Protein AF-D3VGY9-F1 (afdb_monomer_lite)

Organism: Xenorhabdus nematophila (strain ATCC 19061 / DSM 3370 / CCUG 14189 / LMG 1036 / NCIMB 9965 / AN6) (NCBI:txid406817)

Radius of gyration: 28.72 Å; chains: 1; bounding box: 74×36×87 Å

Secondary structure (DSSP, 8-state):
-PPPPP-SSHHHHHHHH---PPPPTT--HHHHHHHHHHHHHHHHTHHHHHHHHHHH----TTSSPPHHHHHHHHHHHHHHHHHHHHHHHHHHHHHHHHHHHHHHHHTTSSPPPTT--S-HHHHHHHHHHHHHHHHHHHHHHHHHHHHHHHHHHTHHHHHHHHHHTT-TT--GGGGGGS-S----GGGGG--TT-TTHHHHHHHHHHHHHHHHHHHHHHHHTS---SHHHHHHS-TTHHHHHHHHHSGGGGGGGGT--HHHHHHHHHHHHHHHHHHHHT-

pLDDT: mean 90.91, std 7.51, range [41.56, 98.38]

Sequence (279 aa):
MNEVSFYKDENLSYIFNYKLIPFEENGKDTGFMIRTIELYKLAKMKDSIKKFTEITGFNFDNLIPSVEEIKFLIKRGRSVVSNYSKFPEKQEAELKSLVDILNNAQNGKISKPTGYHLSTRVWITDMHHAVERKEDSIKRERGKLEKMNGLYGLLYPVIEWLFSEKITGFKKELLESIPRETVNLNALLSEMDWEHSRACKLIISAMDELERCVNKVISQCVTPKDKYTLNHTPVYQSDYYKLYYRKESHHLKHVLTADEYVNAMVNAKNRTQDKLSYM

Foldseek 3Di:
DDDQDDFPAPLCSLQVRDALDFDDLPDDPLSLLLNLVLLLLLLVCVVLQVLLCVLFVDDHPCSDPDPNSLVSSLVVLVVVLVVLVVQLVVLVVVLVVLVVVLVCLVVVVDADDPPPPDDSVVVSVVSVVVSVVSVVVSVVSVLQSLQSLQSQLSVLSSLVSCVVVVPPDDDPVSNVSHDPHHDDLVSLCDPPPRPSNVSSVVSVVSSVSNSVSSVVLSVLLDQDPDPVCNVVPDRCLSVLSSVCSYNVNVVCRNPDHSCRRSVVVVVVVVVVVVVVVVD

Structure (mmCIF, N/CA/C/O backbone):
data_AF-D3VGY9-F1
#
_entry.id   AF-D3VGY9-F1
#
loop_
_atom_site.group_PDB
_atom_site.id
_atom_site.type_symbol
_atom_site.label_atom_id
_atom_site.label_alt_id
_atom_site.label_comp_id
_atom_site.label_asym_id
_atom_site.label_entity_id
_atom_site.label_seq_id
_atom_site.pdbx_PDB_ins_code
_atom_site.Cartn_x
_atom_site.Cartn_y
_atom_site.Cartn_z
_atom_site.occupancy
_atom_site.B_iso_or_equiv
_atom_site.auth_seq_id
_atom_site.auth_comp_id
_atom_site.auth_asym_id
_atom_site.auth_atom_id
_atom_site.pdbx_PDB_model_num
ATOM 1 N N . MET A 1 1 ? 4.481 -20.625 14.905 1.00 41.56 1 MET A N 1
ATOM 2 C CA . MET A 1 1 ? 3.218 -20.520 14.147 1.00 41.56 1 MET A CA 1
ATOM 3 C C . MET A 1 1 ? 2.480 -19.348 14.763 1.00 41.56 1 MET A C 1
ATOM 5 O O . MET A 1 1 ? 2.210 -19.418 15.953 1.00 41.56 1 MET A O 1
ATOM 9 N N . ASN A 1 2 ? 2.311 -18.237 14.045 1.00 53.91 2 ASN A N 1
ATOM 10 C CA . ASN A 1 2 ? 1.623 -17.076 14.616 1.00 53.91 2 ASN A CA 1
ATOM 11 C C . ASN A 1 2 ? 0.127 -17.392 14.689 1.00 53.91 2 ASN A C 1
ATOM 13 O O . ASN A 1 2 ? -0.450 -17.855 13.707 1.00 53.91 2 ASN A O 1
ATOM 17 N N . GLU A 1 3 ? -0.460 -17.211 15.865 1.00 76.38 3 GLU A N 1
ATOM 18 C CA . GLU A 1 3 ? -1.830 -17.617 16.168 1.00 76.38 3 GLU A CA 1
ATOM 19 C C . GLU A 1 3 ? -2.827 -16.699 15.446 1.00 76.38 3 GLU A C 1
ATOM 21 O O . GLU A 1 3 ? -2.834 -15.484 15.654 1.00 76.38 3 GLU A O 1
ATOM 26 N N . VAL A 1 4 ? -3.648 -17.275 14.564 1.00 85.44 4 VAL A N 1
ATOM 27 C CA . VAL A 1 4 ? -4.810 -16.590 13.984 1.00 85.44 4 VAL A CA 1
ATOM 28 C C . VAL A 1 4 ? -5.919 -16.636 15.025 1.00 85.44 4 VAL A C 1
ATOM 30 O O . VAL A 1 4 ? -6.279 -17.710 15.503 1.00 85.44 4 VAL A O 1
ATOM 33 N N . SER A 1 5 ? -6.454 -15.473 15.382 1.00 88.94 5 SER A N 1
ATOM 34 C CA . SER A 1 5 ? -7.531 -15.362 16.363 1.00 88.94 5 SER A CA 1
ATOM 35 C C . SER A 1 5 ? -8.883 -15.385 15.664 1.00 88.94 5 SER A C 1
ATOM 37 O O . SER A 1 5 ? -9.100 -14.677 14.679 1.00 88.94 5 SER A O 1
ATOM 39 N N . PHE A 1 6 ? -9.810 -16.190 16.176 1.00 91.06 6 PHE A N 1
ATOM 40 C CA . PHE A 1 6 ? -11.183 -16.181 15.689 1.00 91.06 6 PHE A CA 1
ATOM 41 C C . PHE A 1 6 ? -11.920 -14.940 16.204 1.00 91.06 6 PHE A C 1
ATOM 43 O O . PHE A 1 6 ? -11.814 -14.594 17.375 1.00 91.06 6 PHE A O 1
ATOM 50 N N . TYR A 1 7 ? -12.691 -14.296 15.332 1.00 93.75 7 TYR A N 1
ATOM 51 C CA . TYR A 1 7 ? -13.666 -13.270 15.686 1.00 93.75 7 TYR A CA 1
ATOM 52 C C . TYR A 1 7 ? -14.911 -13.507 14.840 1.00 93.75 7 TYR A C 1
ATOM 54 O O . TYR A 1 7 ? -14.797 -13.738 13.636 1.00 93.75 7 TYR A O 1
ATOM 62 N N . LYS A 1 8 ? -16.095 -13.449 15.455 1.00 95.38 8 LYS A N 1
ATOM 63 C CA . LYS A 1 8 ? -17.351 -13.688 14.731 1.00 95.38 8 LYS A CA 1
ATOM 64 C C . LYS A 1 8 ? -17.694 -12.532 13.786 1.00 95.38 8 LYS A C 1
ATOM 66 O O . LYS A 1 8 ? -18.293 -12.747 12.740 1.00 95.38 8 LYS A O 1
ATOM 71 N N . ASP A 1 9 ? -17.312 -11.308 14.150 1.00 95.19 9 ASP A N 1
ATOM 72 C CA . ASP A 1 9 ? -17.421 -10.136 13.278 1.00 95.19 9 ASP A CA 1
ATOM 73 C C . ASP A 1 9 ? -16.297 -10.146 12.233 1.00 95.19 9 ASP A C 1
ATOM 75 O O . ASP A 1 9 ? -15.120 -10.035 12.582 1.00 95.19 9 ASP A O 1
ATOM 79 N N . GLU A 1 10 ? -16.655 -10.257 10.953 1.00 94.81 10 GLU A N 1
ATOM 80 C CA . GLU A 1 10 ? -15.697 -10.344 9.843 1.00 94.81 10 GLU A CA 1
ATOM 81 C C . GLU A 1 10 ? -14.775 -9.123 9.748 1.00 94.81 10 GLU A C 1
ATOM 83 O O . GLU A 1 10 ? -13.590 -9.279 9.451 1.00 94.81 10 GLU A O 1
ATOM 88 N N . ASN A 1 11 ? -15.268 -7.916 10.058 1.00 96.25 11 ASN A N 1
ATOM 89 C CA . ASN A 1 11 ? -14.433 -6.714 9.999 1.00 96.25 11 ASN A CA 1
ATOM 90 C C . ASN A 1 11 ? -13.367 -6.758 11.100 1.00 96.25 11 ASN A C 1
ATOM 92 O O . ASN A 1 11 ? -12.209 -6.429 10.855 1.00 96.25 11 ASN A O 1
ATOM 96 N N . LEU A 1 12 ? -13.737 -7.203 12.308 1.00 95.25 12 LEU A N 1
ATOM 97 C CA . LEU A 1 12 ? -12.774 -7.391 13.397 1.00 95.25 12 LEU A CA 1
ATOM 98 C C . LEU A 1 12 ? -11.812 -8.545 13.117 1.00 95.25 12 LEU A C 1
ATOM 100 O O . LEU A 1 12 ? -10.625 -8.422 13.410 1.00 95.25 12 LEU A O 1
ATOM 104 N N . SER A 1 13 ? -12.309 -9.631 12.520 1.00 95.25 13 SER A N 1
ATOM 105 C CA . SER A 1 13 ? -11.486 -10.764 12.099 1.00 95.25 13 SER A CA 1
ATOM 106 C C . SER A 1 13 ? -10.403 -10.320 11.123 1.00 95.25 13 SER A C 1
ATOM 108 O O . SER A 1 13 ? -9.232 -10.632 11.328 1.00 95.25 13 SER A O 1
ATOM 110 N N . TYR A 1 14 ? -10.764 -9.523 10.115 1.00 96.62 14 TYR A N 1
ATOM 111 C CA . TYR A 1 14 ? -9.803 -8.986 9.161 1.00 96.62 14 TYR A CA 1
ATOM 112 C C . TYR A 1 14 ? -8.790 -8.052 9.836 1.00 96.62 14 TYR A C 1
ATOM 114 O O . TYR A 1 14 ? -7.586 -8.240 9.688 1.00 96.62 14 TYR A O 1
ATOM 122 N N . ILE A 1 15 ? -9.262 -7.080 10.628 1.00 96.44 15 ILE A N 1
ATOM 123 C CA . ILE A 1 15 ? -8.401 -6.075 11.270 1.00 96.44 15 ILE A CA 1
ATOM 124 C C . ILE A 1 15 ? -7.400 -6.713 12.240 1.00 96.44 15 ILE A C 1
ATOM 126 O O . ILE A 1 15 ? -6.204 -6.447 12.153 1.00 96.44 15 ILE A O 1
ATOM 130 N N . PHE A 1 16 ? -7.869 -7.545 13.172 1.00 93.88 16 PHE A N 1
ATOM 131 C CA . PHE A 1 16 ? -7.025 -8.069 14.251 1.00 93.88 16 PHE A CA 1
ATOM 132 C C . PHE A 1 16 ? -6.062 -9.165 13.785 1.00 93.88 16 PHE A C 1
ATOM 134 O O . PHE A 1 16 ? -5.022 -9.380 14.415 1.00 93.88 16 PHE A O 1
ATOM 141 N N . ASN A 1 17 ? -6.367 -9.819 12.662 1.00 94.12 17 ASN A N 1
ATOM 142 C CA . ASN A 1 17 ? -5.462 -10.774 12.032 1.00 94.12 17 ASN A CA 1
ATOM 143 C C . ASN A 1 17 ? -4.560 -10.145 10.960 1.00 94.12 17 ASN A C 1
ATOM 145 O O . ASN A 1 17 ? -3.642 -10.818 10.489 1.00 94.12 17 ASN A O 1
ATOM 149 N N . TYR A 1 18 ? -4.753 -8.871 10.599 1.00 95.69 18 TYR A N 1
ATOM 150 C CA . TYR A 1 18 ? -3.851 -8.175 9.686 1.00 95.69 18 TYR A CA 1
ATOM 151 C C . TYR A 1 18 ? -2.494 -7.934 10.361 1.00 95.69 18 TYR A C 1
ATOM 153 O O . TYR A 1 18 ? -2.412 -7.331 11.434 1.00 95.69 18 TYR A O 1
ATOM 161 N N . LYS A 1 19 ? -1.411 -8.420 9.745 1.00 93.31 19 LYS A N 1
ATOM 162 C CA . LYS A 1 19 ? -0.052 -8.319 10.293 1.00 93.31 19 LYS A CA 1
ATOM 163 C C . LYS A 1 19 ? 0.822 -7.428 9.427 1.00 93.31 19 LYS A C 1
ATOM 165 O O . LYS A 1 19 ? 1.077 -7.741 8.270 1.00 93.31 19 LYS A O 1
ATOM 170 N N . LEU A 1 20 ? 1.342 -6.375 10.048 1.00 95.44 20 LEU A N 1
ATOM 171 C CA . LEU A 1 20 ? 2.354 -5.502 9.470 1.00 95.44 20 LEU A CA 1
ATOM 172 C C . LEU A 1 20 ? 3.732 -6.122 9.687 1.00 95.44 20 LEU A C 1
ATOM 174 O O . LEU A 1 20 ? 4.217 -6.216 10.819 1.00 95.44 20 LEU A O 1
ATOM 178 N N . ILE A 1 21 ? 4.339 -6.574 8.594 1.00 94.94 21 ILE A N 1
ATOM 179 C CA . ILE A 1 21 ? 5.647 -7.230 8.602 1.00 94.94 21 ILE A CA 1
ATOM 180 C C . ILE A 1 21 ? 6.704 -6.188 8.208 1.00 94.94 21 ILE A C 1
ATOM 182 O O . ILE A 1 21 ? 6.656 -5.695 7.078 1.00 94.94 21 ILE A O 1
ATOM 186 N N . PRO A 1 22 ? 7.650 -5.842 9.103 1.00 96.31 22 PRO A N 1
ATOM 187 C CA . PRO A 1 22 ? 8.713 -4.896 8.788 1.00 96.31 22 PRO A CA 1
ATOM 188 C C . PRO A 1 22 ? 9.610 -5.380 7.648 1.00 96.31 22 PRO A C 1
ATOM 190 O O . PRO A 1 22 ? 9.850 -6.578 7.487 1.00 96.31 22 PRO A O 1
ATOM 193 N N . PHE A 1 23 ? 10.155 -4.440 6.881 1.00 97.44 23 PHE A N 1
ATOM 194 C CA . PHE A 1 23 ? 11.164 -4.745 5.873 1.00 97.44 23 PHE A CA 1
ATOM 195 C C . PHE A 1 23 ? 12.564 -4.898 6.492 1.00 97.44 23 PHE A C 1
ATOM 197 O O . PHE A 1 23 ? 13.048 -4.024 7.211 1.00 97.44 23 PHE A O 1
ATOM 204 N N . GLU A 1 24 ? 13.239 -6.000 6.169 1.00 95.50 24 GLU A N 1
ATOM 205 C CA . GLU A 1 24 ? 14.590 -6.323 6.648 1.00 95.50 24 GLU A CA 1
ATOM 206 C C . GLU A 1 24 ? 15.674 -5.940 5.623 1.00 95.50 24 GLU A C 1
ATOM 208 O O . GLU A 1 24 ? 15.403 -5.829 4.428 1.00 95.50 24 GLU A O 1
ATOM 213 N N . GLU A 1 25 ? 16.931 -5.794 6.063 1.00 92.12 25 GLU A N 1
ATOM 214 C CA . GLU A 1 25 ? 18.047 -5.311 5.225 1.00 92.12 25 GLU A CA 1
ATOM 215 C C . GLU A 1 25 ? 18.217 -6.071 3.897 1.00 92.12 25 GLU A C 1
ATOM 217 O O . GLU A 1 25 ? 18.496 -5.464 2.860 1.00 92.12 25 GLU A O 1
ATOM 222 N N . ASN A 1 26 ? 18.025 -7.391 3.924 1.00 90.69 26 ASN A N 1
ATOM 223 C CA . ASN A 1 26 ? 18.185 -8.277 2.769 1.00 90.69 26 ASN A CA 1
ATOM 224 C C . ASN A 1 26 ? 16.841 -8.675 2.135 1.00 90.69 26 ASN A C 1
ATOM 226 O O . ASN A 1 26 ? 16.740 -9.704 1.460 1.00 90.69 26 ASN A O 1
ATOM 230 N N . GLY A 1 27 ? 15.796 -7.874 2.357 1.00 91.25 27 GLY A N 1
ATOM 231 C CA . GLY A 1 27 ? 14.475 -8.105 1.792 1.00 91.25 27 GLY A CA 1
ATOM 232 C C . GLY A 1 27 ? 14.466 -8.098 0.257 1.00 91.25 27 GLY A C 1
ATOM 233 O O . GLY A 1 27 ? 15.246 -7.413 -0.411 1.00 91.25 27 GLY A O 1
ATOM 234 N N . LYS A 1 28 ? 13.553 -8.886 -0.316 1.00 94.12 28 LYS A N 1
ATOM 235 C CA . LYS A 1 28 ? 13.358 -9.006 -1.771 1.00 94.12 28 LYS A CA 1
ATOM 236 C C . LYS A 1 28 ? 12.673 -7.765 -2.350 1.00 94.12 28 LYS A C 1
ATOM 238 O O . LYS A 1 28 ? 11.973 -7.050 -1.637 1.00 94.12 28 LYS A O 1
ATOM 243 N N . ASP A 1 29 ? 12.771 -7.586 -3.668 1.00 93.31 29 ASP A N 1
ATOM 244 C CA . ASP A 1 29 ? 12.092 -6.504 -4.406 1.00 93.31 29 ASP A CA 1
ATOM 245 C C . ASP A 1 29 ? 10.589 -6.466 -4.156 1.00 93.31 29 ASP A C 1
ATOM 247 O O . ASP A 1 29 ? 10.022 -5.412 -3.881 1.00 93.31 29 ASP A O 1
ATOM 251 N N . THR A 1 30 ? 9.948 -7.633 -4.160 1.00 93.94 30 THR A N 1
ATOM 252 C CA . THR A 1 30 ? 8.522 -7.753 -3.854 1.00 93.94 30 THR A CA 1
ATOM 253 C C . THR A 1 30 ? 8.194 -7.338 -2.421 1.00 93.94 30 THR A C 1
ATOM 255 O O . THR A 1 30 ? 7.154 -6.728 -2.201 1.00 93.94 30 THR A O 1
ATOM 258 N N . GLY A 1 31 ? 9.078 -7.616 -1.458 1.00 96.12 31 GLY A N 1
ATOM 259 C CA . GLY A 1 31 ? 8.922 -7.172 -0.071 1.00 96.12 31 GLY A CA 1
ATOM 260 C C . GLY A 1 31 ? 9.008 -5.653 0.056 1.00 96.12 31 GLY A C 1
ATOM 261 O O . GLY A 1 31 ? 8.176 -5.052 0.729 1.00 96.12 31 GLY A O 1
ATOM 262 N N . PHE A 1 32 ? 9.950 -5.032 -0.660 1.00 96.88 32 PHE A N 1
ATOM 263 C CA . PHE A 1 32 ? 10.055 -3.575 -0.752 1.00 96.88 32 PHE A CA 1
ATOM 264 C C . PHE A 1 32 ? 8.765 -2.971 -1.319 1.00 96.88 32 PHE A C 1
ATOM 266 O O . PHE A 1 32 ? 8.185 -2.085 -0.705 1.00 96.88 32 PHE A O 1
ATOM 273 N N . MET A 1 33 ? 8.255 -3.506 -2.433 1.00 96.06 33 MET A N 1
ATOM 274 C CA . MET A 1 33 ? 7.021 -3.011 -3.058 1.00 96.06 33 MET A CA 1
ATOM 275 C C . MET A 1 33 ? 5.812 -3.112 -2.135 1.00 96.06 33 MET A C 1
ATOM 277 O O . MET A 1 33 ? 5.080 -2.136 -1.975 1.00 96.06 33 MET A O 1
ATOM 281 N N . ILE A 1 34 ? 5.620 -4.284 -1.523 1.00 97.31 34 ILE A N 1
ATOM 282 C CA . ILE A 1 34 ? 4.520 -4.538 -0.592 1.00 97.31 34 ILE A CA 1
ATOM 283 C C . ILE A 1 34 ? 4.590 -3.545 0.564 1.00 97.31 34 ILE A C 1
ATOM 285 O O . ILE A 1 34 ? 3.634 -2.806 0.793 1.00 97.31 34 ILE A O 1
ATOM 289 N N . ARG A 1 35 ? 5.737 -3.462 1.241 1.00 97.88 35 ARG A N 1
ATOM 290 C CA . ARG A 1 35 ? 5.863 -2.630 2.435 1.00 97.88 35 ARG A CA 1
ATOM 291 C C . ARG A 1 35 ? 5.789 -1.135 2.123 1.00 97.88 35 ARG A C 1
ATOM 293 O O . ARG A 1 35 ? 5.179 -0.391 2.882 1.00 97.88 35 ARG A O 1
ATOM 300 N N . THR A 1 36 ? 6.331 -0.680 0.995 1.00 98.06 36 THR A N 1
ATOM 301 C CA . THR A 1 36 ? 6.215 0.722 0.568 1.00 98.06 36 THR A CA 1
ATOM 302 C C . THR A 1 36 ? 4.765 1.118 0.279 1.00 98.06 36 THR A C 1
ATOM 304 O O . THR A 1 36 ? 4.327 2.176 0.732 1.00 98.06 36 THR A O 1
ATOM 307 N N . ILE A 1 37 ? 3.996 0.276 -0.425 1.00 98.25 37 ILE A N 1
ATOM 308 C CA . ILE A 1 37 ? 2.568 0.532 -0.676 1.00 98.25 37 ILE A CA 1
ATOM 309 C C . ILE A 1 37 ? 1.774 0.501 0.636 1.00 98.25 37 ILE A C 1
ATOM 311 O O . ILE A 1 37 ? 0.928 1.368 0.860 1.00 98.25 37 ILE A O 1
ATOM 315 N N . GLU A 1 38 ? 2.062 -0.470 1.503 1.00 98.25 38 GLU A N 1
ATOM 316 C CA . GLU A 1 38 ? 1.431 -0.611 2.815 1.00 98.25 38 GLU A CA 1
ATOM 317 C C . GLU A 1 38 ? 1.645 0.639 3.675 1.00 98.25 38 GLU A C 1
ATOM 319 O O . GLU A 1 38 ? 0.675 1.260 4.101 1.00 98.25 38 GLU A O 1
ATOM 324 N N . LEU A 1 39 ? 2.894 1.082 3.851 1.00 98.12 39 LEU A N 1
ATOM 325 C CA . LEU A 1 39 ? 3.222 2.295 4.605 1.00 98.12 39 LEU A CA 1
ATOM 326 C C . LEU A 1 39 ? 2.562 3.545 4.014 1.00 98.12 39 LEU A C 1
ATOM 328 O O . LEU A 1 39 ? 2.043 4.380 4.754 1.00 98.12 39 LEU A O 1
ATOM 332 N N . TYR A 1 40 ? 2.536 3.667 2.686 1.00 97.94 40 TYR A N 1
ATOM 333 C CA . TYR A 1 40 ? 1.863 4.774 2.007 1.00 97.94 40 TYR A CA 1
ATOM 334 C C . TYR A 1 40 ? 0.358 4.811 2.301 1.00 97.94 40 TYR A C 1
ATOM 336 O O . TYR A 1 40 ? -0.202 5.873 2.585 1.00 97.94 40 TYR A O 1
ATOM 344 N N . LYS A 1 41 ? -0.307 3.653 2.258 1.00 97.75 41 LYS A N 1
ATOM 345 C CA . LYS A 1 41 ? -1.730 3.519 2.592 1.00 97.75 41 LYS A CA 1
ATOM 346 C C . LYS A 1 41 ? -1.986 3.798 4.074 1.00 97.75 41 LYS A C 1
ATOM 348 O O . LYS A 1 41 ? -2.900 4.556 4.387 1.00 97.75 41 LYS A O 1
ATOM 353 N N . LEU A 1 42 ? -1.143 3.289 4.971 1.00 96.62 42 LEU A N 1
ATOM 354 C CA . LEU A 1 42 ? -1.229 3.566 6.409 1.00 96.62 42 LEU A CA 1
ATOM 355 C C . LEU A 1 42 ? -1.093 5.063 6.716 1.00 96.62 42 LEU A C 1
ATOM 357 O O . LEU A 1 42 ? -1.899 5.600 7.474 1.00 96.62 42 LEU A O 1
ATOM 361 N N . ALA A 1 43 ? -0.150 5.757 6.072 1.00 95.44 43 ALA A N 1
ATOM 362 C CA . ALA A 1 43 ? 0.014 7.203 6.219 1.00 95.44 43 ALA A CA 1
ATOM 363 C C . ALA A 1 43 ? -1.250 7.976 5.793 1.00 95.44 43 ALA A C 1
ATOM 365 O O . ALA A 1 43 ? -1.642 8.940 6.452 1.00 95.44 43 ALA A O 1
ATOM 366 N N . LYS A 1 44 ? -1.935 7.531 4.728 1.00 96.00 44 LYS A N 1
ATOM 367 C CA . LYS A 1 44 ? -3.223 8.106 4.299 1.00 96.00 44 LYS A CA 1
ATOM 368 C C . LYS A 1 44 ? -4.369 7.817 5.264 1.00 96.00 44 LYS A C 1
ATOM 370 O O . LYS A 1 44 ? -5.261 8.645 5.409 1.00 96.00 44 LYS A O 1
ATOM 375 N N . MET A 1 45 ? -4.342 6.665 5.921 1.00 95.75 45 MET A N 1
ATOM 376 C CA . MET A 1 45 ? -5.380 6.228 6.854 1.00 95.75 45 MET A CA 1
ATOM 377 C C . MET A 1 45 ? -5.152 6.695 8.298 1.00 95.75 45 MET A C 1
ATOM 379 O O . MET A 1 45 ? -5.916 6.306 9.181 1.00 95.75 45 MET A O 1
ATOM 383 N N . LYS A 1 46 ? -4.124 7.511 8.569 1.00 93.56 46 LYS A N 1
ATOM 384 C CA . LYS A 1 46 ? -3.676 7.850 9.930 1.00 93.56 46 LYS A CA 1
ATOM 385 C C . LYS A 1 46 ? -4.794 8.321 10.869 1.00 93.56 46 LYS A C 1
ATOM 387 O O . LYS A 1 46 ? -4.866 7.868 12.009 1.00 93.56 46 LYS A O 1
ATOM 392 N N . ASP A 1 47 ? -5.704 9.164 10.381 1.00 94.81 47 ASP A N 1
ATOM 393 C CA . ASP A 1 47 ? -6.782 9.732 11.197 1.00 94.81 47 ASP A CA 1
ATOM 394 C C . ASP A 1 47 ? -7.853 8.680 11.515 1.00 94.81 47 ASP A C 1
ATOM 396 O O . ASP A 1 47 ? -8.336 8.596 12.648 1.00 94.81 47 ASP A O 1
ATOM 400 N N . SER A 1 48 ? -8.183 7.825 10.540 1.00 96.50 48 SER A N 1
ATOM 401 C CA . SER A 1 48 ? -9.077 6.683 10.748 1.00 96.50 48 SER A CA 1
ATOM 402 C C . SER A 1 48 ? -8.470 5.684 11.728 1.00 96.50 48 SER A C 1
ATOM 404 O O . SER A 1 48 ? -9.152 5.250 12.651 1.00 96.50 48 SER A O 1
ATOM 406 N N . ILE A 1 49 ? -7.182 5.361 11.590 1.00 96.06 49 ILE A N 1
ATOM 407 C CA . ILE A 1 49 ? -6.484 4.449 12.504 1.00 96.06 49 ILE A CA 1
ATOM 408 C C . ILE A 1 49 ? -6.497 5.010 13.927 1.00 96.06 49 ILE A C 1
ATOM 410 O O . ILE A 1 49 ? -6.887 4.300 14.850 1.00 96.06 49 ILE A O 1
ATOM 414 N N . LYS A 1 50 ? -6.176 6.297 14.108 1.00 95.06 50 LYS A N 1
ATOM 415 C CA . LYS A 1 50 ? -6.223 6.951 15.422 1.00 95.06 50 LYS A CA 1
ATOM 416 C C . LYS A 1 50 ? -7.615 6.864 16.051 1.00 95.06 50 LYS A C 1
ATOM 418 O O . LYS A 1 50 ? -7.750 6.428 17.192 1.00 95.06 50 LYS A O 1
ATOM 423 N N . LYS A 1 51 ? -8.660 7.204 15.294 1.00 96.12 51 LYS A N 1
ATOM 424 C CA . LYS A 1 51 ? -10.046 7.128 15.770 1.00 96.12 51 LYS A CA 1
ATOM 425 C C . LYS A 1 51 ? -10.475 5.695 16.095 1.00 96.12 51 LYS A C 1
ATOM 427 O O . LYS A 1 51 ? -11.186 5.461 17.070 1.00 96.12 51 LYS A O 1
ATOM 432 N N . PHE A 1 52 ? -10.048 4.725 15.295 1.00 96.56 52 PHE A N 1
ATOM 433 C CA . PHE A 1 52 ? -10.288 3.312 15.562 1.00 96.56 52 PHE A CA 1
ATOM 434 C C . PHE A 1 52 ? -9.609 2.857 16.859 1.00 96.56 52 PHE A C 1
ATOM 436 O O . PHE A 1 52 ? -10.243 2.186 17.676 1.00 96.56 52 PHE A O 1
ATOM 443 N N . THR A 1 53 ? -8.359 3.260 17.088 1.00 95.56 53 THR A N 1
ATOM 444 C CA . THR A 1 53 ? -7.630 2.999 18.335 1.00 95.56 53 THR A CA 1
ATOM 445 C C . THR A 1 53 ? -8.325 3.637 19.537 1.00 95.56 53 THR A C 1
ATOM 447 O O . THR A 1 53 ? -8.465 2.980 20.564 1.00 95.56 53 THR A O 1
ATOM 450 N N . GLU A 1 54 ? -8.839 4.863 19.418 1.00 95.31 54 GLU A N 1
ATOM 451 C CA . GLU A 1 54 ? -9.619 5.522 20.480 1.00 95.31 54 GLU A CA 1
ATOM 452 C C . GLU A 1 54 ? -10.900 4.744 20.842 1.00 95.31 54 GLU A C 1
ATOM 454 O O . GLU A 1 54 ? -11.273 4.671 22.011 1.00 95.31 54 GLU A O 1
ATOM 459 N N . ILE A 1 55 ? -11.567 4.135 19.855 1.00 94.06 55 ILE A N 1
ATOM 460 C CA . ILE A 1 55 ? -12.790 3.340 20.063 1.00 94.06 55 ILE A CA 1
ATOM 461 C C . ILE A 1 55 ? -12.476 1.970 20.677 1.00 94.06 55 ILE A C 1
ATOM 463 O O . ILE A 1 55 ? -13.181 1.506 21.575 1.00 94.06 55 ILE A O 1
ATOM 467 N N . THR A 1 56 ? -11.457 1.291 20.153 1.00 93.69 56 THR A N 1
ATOM 468 C CA . THR A 1 56 ? -11.221 -0.138 20.416 1.00 93.69 56 THR A CA 1
ATOM 469 C C . THR A 1 56 ? -10.142 -0.409 21.456 1.00 93.69 56 THR A C 1
ATOM 471 O O . THR A 1 56 ? -10.090 -1.504 22.016 1.00 93.69 56 THR A O 1
ATOM 474 N N . GLY A 1 57 ? -9.254 0.556 21.695 1.00 93.88 57 GLY A N 1
ATOM 475 C CA . GLY A 1 57 ? -8.008 0.364 22.433 1.00 93.88 57 GLY A CA 1
ATOM 476 C C . GLY A 1 57 ? -6.983 -0.525 21.713 1.00 93.88 57 GLY A C 1
ATOM 477 O O . GLY A 1 57 ? -5.990 -0.909 22.333 1.00 93.88 57 GLY A O 1
ATOM 478 N N . PHE A 1 58 ? -7.217 -0.894 20.447 1.00 93.00 58 PHE A N 1
ATOM 479 C CA . PHE A 1 58 ? -6.306 -1.721 19.658 1.00 93.00 58 PHE A CA 1
ATOM 480 C C . PHE A 1 58 ? -5.240 -0.869 18.968 1.00 93.00 58 PHE A C 1
ATOM 482 O O . PHE A 1 58 ? -5.538 0.181 18.397 1.00 93.00 58 PHE A O 1
ATOM 489 N N . ASN A 1 59 ? -4.005 -1.365 18.978 1.00 92.50 59 ASN A N 1
ATOM 490 C CA . ASN A 1 59 ? -2.882 -0.785 18.257 1.00 92.50 59 ASN A CA 1
ATOM 491 C C . ASN A 1 59 ? -2.300 -1.845 17.327 1.00 92.50 59 ASN A C 1
ATOM 493 O O . ASN A 1 59 ? -2.121 -2.989 17.737 1.00 92.50 59 ASN A O 1
ATOM 497 N N . PHE A 1 60 ? -1.997 -1.456 16.091 1.00 92.75 60 PHE A N 1
ATOM 498 C CA . PHE A 1 60 ? -1.262 -2.318 15.177 1.00 92.75 60 PHE A CA 1
ATOM 499 C C . PHE A 1 60 ? 0.218 -2.323 15.564 1.00 92.75 60 PHE A C 1
ATOM 501 O O . PHE A 1 60 ? 0.848 -1.264 15.642 1.00 92.75 60 PHE A O 1
ATOM 508 N N . ASP A 1 61 ? 0.783 -3.513 15.749 1.00 91.88 61 ASP A N 1
ATOM 509 C CA . ASP A 1 61 ? 2.233 -3.676 15.834 1.00 91.88 61 ASP A CA 1
ATOM 510 C C . ASP A 1 61 ? 2.871 -3.226 14.514 1.00 91.88 61 ASP A C 1
ATOM 512 O O . ASP A 1 61 ? 2.308 -3.459 13.447 1.00 91.88 61 ASP A O 1
ATOM 516 N N . ASN A 1 62 ? 4.043 -2.588 14.568 1.00 91.81 62 ASN A N 1
ATOM 517 C CA . ASN A 1 62 ? 4.789 -2.119 13.387 1.00 91.81 62 ASN A CA 1
ATOM 518 C C . ASN A 1 62 ? 4.016 -1.152 12.462 1.00 91.81 62 ASN A C 1
ATOM 520 O O . ASN A 1 62 ? 4.334 -1.035 11.273 1.00 91.81 62 ASN A O 1
ATOM 524 N N . LEU A 1 63 ? 3.015 -0.444 13.002 1.00 92.69 63 LEU A N 1
ATOM 525 C CA . LEU A 1 63 ? 2.311 0.639 12.307 1.00 92.69 63 LEU A CA 1
ATOM 526 C C . LEU A 1 63 ? 3.265 1.755 11.883 1.00 92.69 63 LEU A C 1
ATOM 528 O O . LEU A 1 63 ? 3.220 2.227 10.748 1.00 92.69 63 LEU A O 1
ATOM 532 N N . ILE A 1 64 ? 4.115 2.167 12.821 1.00 92.50 64 ILE A N 1
ATOM 533 C CA . ILE A 1 64 ? 5.173 3.143 12.596 1.00 92.50 64 ILE A CA 1
ATOM 534 C C . ILE A 1 64 ? 6.451 2.360 12.274 1.00 92.50 64 ILE A C 1
ATOM 536 O O . ILE A 1 64 ? 6.897 1.589 13.127 1.00 92.50 64 ILE A O 1
ATOM 540 N N . PRO A 1 65 ? 7.036 2.519 11.074 1.00 94.38 65 PRO A N 1
ATOM 541 C CA . PRO A 1 65 ? 8.282 1.851 10.729 1.00 94.38 65 PRO A CA 1
ATOM 542 C C . PRO A 1 65 ? 9.441 2.405 11.562 1.00 94.38 65 PRO A C 1
ATOM 544 O O . PRO A 1 65 ? 9.465 3.589 11.914 1.00 94.38 65 PRO A O 1
ATOM 547 N N . SER A 1 66 ? 10.433 1.561 11.849 1.00 93.50 66 SER A N 1
ATOM 548 C CA . SER A 1 66 ? 11.664 2.020 12.497 1.00 93.50 66 SER A CA 1
ATOM 549 C C . SER A 1 66 ? 12.519 2.859 11.540 1.00 93.50 66 SER A C 1
ATOM 551 O O . SER A 1 66 ? 12.362 2.826 10.315 1.00 93.50 66 SER A O 1
ATOM 553 N N . VAL A 1 67 ? 13.470 3.614 12.094 1.00 92.06 67 VAL A N 1
ATOM 554 C CA . VAL A 1 67 ? 14.430 4.383 11.287 1.00 92.06 67 VAL A CA 1
ATOM 555 C C . VAL A 1 67 ? 15.281 3.442 10.428 1.00 92.06 67 VAL A C 1
ATOM 557 O O . VAL A 1 67 ? 15.579 3.750 9.273 1.00 92.06 67 VAL A O 1
ATOM 560 N N . GLU A 1 68 ? 15.658 2.289 10.975 1.00 93.94 68 GLU A N 1
ATOM 561 C CA . GLU A 1 68 ? 16.409 1.236 10.295 1.00 93.94 68 GLU A CA 1
ATOM 562 C C . GLU A 1 68 ? 15.611 0.663 9.123 1.00 93.94 68 GLU A C 1
ATOM 564 O O . GLU A 1 68 ? 16.141 0.585 8.016 1.00 93.94 68 GLU A O 1
ATOM 569 N N . GLU A 1 69 ? 14.327 0.357 9.327 1.00 96.44 69 GLU A N 1
ATOM 570 C CA . GLU A 1 69 ? 13.439 -0.125 8.268 1.00 96.44 69 GLU A CA 1
ATOM 571 C C . GLU A 1 69 ? 13.363 0.878 7.107 1.00 96.44 69 GLU A C 1
ATOM 573 O O . GLU A 1 69 ? 13.559 0.505 5.949 1.00 96.44 69 GLU A O 1
ATOM 578 N N . ILE A 1 70 ? 13.161 2.169 7.398 1.00 95.56 70 ILE A N 1
ATOM 579 C CA . ILE A 1 70 ? 13.136 3.214 6.364 1.00 95.56 70 ILE A CA 1
ATOM 580 C C . ILE A 1 70 ? 14.475 3.300 5.622 1.00 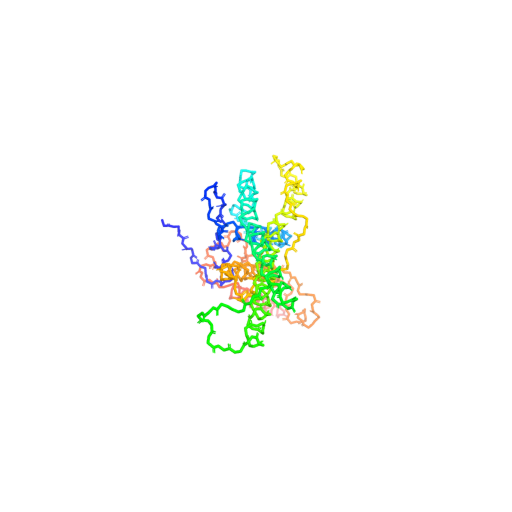95.56 70 ILE A C 1
ATOM 582 O O . ILE A 1 70 ? 14.489 3.415 4.395 1.00 95.56 70 ILE A O 1
ATOM 586 N N . LYS A 1 71 ? 15.612 3.195 6.321 1.00 94.44 71 LYS A N 1
ATOM 587 C CA . LYS A 1 71 ? 16.934 3.157 5.672 1.00 94.44 71 LYS A CA 1
ATOM 588 C C . LYS A 1 71 ? 17.080 1.941 4.755 1.00 94.44 71 LYS A C 1
ATOM 590 O O . LYS A 1 71 ? 17.616 2.085 3.654 1.00 94.44 71 LYS A O 1
ATOM 595 N N . PHE A 1 72 ? 16.599 0.769 5.167 1.00 96.94 72 PHE A N 1
ATOM 596 C CA . PHE A 1 72 ? 16.622 -0.440 4.341 1.00 96.94 72 PHE A CA 1
ATOM 597 C C . PHE A 1 72 ? 15.729 -0.305 3.106 1.00 96.94 72 PHE A C 1
ATOM 599 O O . PHE A 1 72 ? 16.173 -0.624 2.002 1.00 96.94 72 PHE A O 1
ATOM 606 N N . LEU A 1 73 ? 14.525 0.253 3.255 1.00 97.50 73 LEU A N 1
ATOM 607 C CA . LEU A 1 73 ? 13.625 0.543 2.138 1.00 97.50 73 LEU A CA 1
ATOM 608 C C . LEU A 1 73 ? 14.245 1.547 1.156 1.00 97.50 73 LEU A C 1
ATOM 610 O O . LEU A 1 73 ? 14.200 1.320 -0.050 1.00 97.50 73 LEU A O 1
ATOM 614 N N . ILE A 1 74 ? 14.895 2.610 1.644 1.00 95.88 74 ILE A N 1
ATOM 615 C CA . ILE A 1 74 ? 15.624 3.578 0.805 1.00 95.88 74 ILE A CA 1
ATOM 616 C C . ILE A 1 74 ? 16.770 2.895 0.052 1.00 95.88 74 ILE A C 1
ATOM 618 O O . ILE A 1 74 ? 16.891 3.041 -1.166 1.00 95.88 74 ILE A O 1
ATOM 622 N N . LYS A 1 75 ? 17.606 2.116 0.753 1.00 95.81 75 LYS A N 1
ATOM 623 C CA . LYS A 1 75 ? 18.720 1.365 0.150 1.00 95.81 75 LYS A CA 1
ATOM 624 C C . LYS A 1 75 ? 18.211 0.433 -0.951 1.00 95.81 75 LYS A C 1
ATOM 626 O O . LYS A 1 75 ? 18.782 0.417 -2.045 1.00 95.81 75 LYS A O 1
ATOM 631 N N . ARG A 1 76 ? 17.121 -0.303 -0.696 1.00 96.81 76 ARG A N 1
ATOM 632 C CA . ARG A 1 76 ? 16.525 -1.203 -1.688 1.00 96.81 76 ARG A CA 1
ATOM 633 C C . ARG A 1 76 ? 15.914 -0.437 -2.855 1.00 96.81 76 ARG A C 1
ATOM 635 O O . ARG A 1 76 ? 16.222 -0.777 -3.991 1.00 96.81 76 ARG A O 1
ATOM 642 N N . GLY A 1 77 ? 15.147 0.621 -2.600 1.00 95.88 77 GLY A N 1
ATOM 643 C CA . GLY A 1 77 ? 14.536 1.460 -3.633 1.00 95.88 77 GLY A CA 1
ATOM 644 C C . GLY A 1 77 ? 15.560 2.024 -4.616 1.00 95.88 77 GLY A C 1
ATOM 645 O O . GLY A 1 77 ? 15.401 1.865 -5.826 1.00 95.88 77 GLY A O 1
ATOM 646 N N . ARG A 1 78 ? 16.682 2.563 -4.114 1.00 95.31 78 ARG A N 1
ATOM 647 C CA . ARG A 1 78 ? 17.798 3.011 -4.969 1.00 95.31 78 ARG A CA 1
ATOM 648 C C . ARG A 1 78 ? 18.371 1.877 -5.819 1.00 95.31 78 ARG A C 1
ATOM 650 O O . ARG A 1 78 ? 18.596 2.059 -7.014 1.00 95.31 78 ARG A O 1
ATOM 657 N N . SER A 1 79 ? 18.601 0.709 -5.215 1.00 95.25 79 SER A N 1
ATOM 658 C CA . SER A 1 79 ? 19.126 -0.457 -5.933 1.00 95.25 79 SER A CA 1
ATOM 659 C C . SER A 1 79 ? 18.170 -0.939 -7.026 1.00 95.25 79 SER A C 1
ATOM 661 O O . SER A 1 79 ? 18.628 -1.295 -8.109 1.00 95.25 79 SER A O 1
ATOM 663 N N . VAL A 1 80 ? 16.863 -0.960 -6.757 1.00 93.56 80 VAL A N 1
ATOM 664 C CA . VAL A 1 80 ? 15.837 -1.383 -7.719 1.00 93.56 80 VAL A CA 1
ATOM 665 C C . VAL A 1 80 ? 15.795 -0.426 -8.897 1.00 93.56 80 VAL A C 1
ATOM 667 O O . VAL A 1 80 ? 15.958 -0.860 -10.034 1.00 93.56 80 VAL A O 1
ATOM 670 N N . VAL A 1 81 ? 15.663 0.876 -8.639 1.00 93.94 81 VAL A N 1
ATOM 671 C CA . VAL A 1 81 ? 15.618 1.893 -9.700 1.00 93.94 81 VAL A CA 1
ATOM 672 C C . VAL A 1 81 ? 16.891 1.858 -10.552 1.00 93.94 81 VAL A C 1
ATOM 674 O O . VAL A 1 81 ? 16.798 1.852 -11.776 1.00 93.94 81 VAL A O 1
ATOM 677 N N . SER A 1 82 ? 18.070 1.729 -9.933 1.00 93.75 82 SER A N 1
ATOM 678 C CA . SER A 1 82 ? 19.344 1.614 -10.660 1.00 93.75 82 SER A CA 1
ATOM 679 C C . SER A 1 82 ? 19.450 0.346 -11.516 1.00 93.75 82 SER A C 1
ATOM 681 O O . SER A 1 82 ? 20.094 0.354 -12.562 1.00 93.75 82 SER A O 1
ATOM 683 N N . ASN A 1 83 ? 18.840 -0.764 -11.100 1.00 92.19 83 ASN A N 1
ATOM 684 C CA . ASN A 1 83 ? 18.815 -1.969 -11.924 1.00 92.19 83 ASN A CA 1
ATOM 685 C C . ASN A 1 83 ? 17.865 -1.807 -13.112 1.00 92.19 83 ASN A C 1
ATOM 687 O O . ASN A 1 83 ? 18.226 -2.181 -14.225 1.00 92.19 83 ASN A O 1
ATOM 691 N N . TYR A 1 84 ? 16.698 -1.199 -12.893 1.00 90.62 84 TYR A N 1
ATOM 692 C CA . TYR A 1 84 ? 15.729 -0.928 -13.952 1.00 90.62 84 TYR A CA 1
ATOM 693 C C . TYR A 1 84 ? 16.229 0.114 -14.970 1.00 90.62 84 TYR A C 1
ATOM 695 O O . TYR A 1 84 ? 15.884 0.012 -16.144 1.00 90.62 84 TYR A O 1
ATOM 703 N N . SER A 1 85 ? 17.086 1.065 -14.576 1.00 90.75 85 SER A N 1
ATOM 704 C CA . SER A 1 85 ? 17.626 2.084 -15.495 1.00 90.75 85 SER A CA 1
ATOM 705 C C . SER A 1 85 ? 18.611 1.530 -16.531 1.00 90.75 85 SER A C 1
ATOM 707 O O . SER A 1 85 ? 18.703 2.057 -17.636 1.00 90.75 85 SER A O 1
ATOM 709 N N . LYS A 1 86 ? 19.294 0.419 -16.227 1.00 90.69 86 LYS A N 1
ATOM 710 C CA . LYS A 1 86 ? 20.278 -0.203 -17.133 1.00 90.69 86 LYS A CA 1
ATOM 711 C C . LYS A 1 86 ? 19.644 -0.825 -18.382 1.00 90.69 86 LYS A C 1
ATOM 713 O O . LYS A 1 86 ? 20.325 -0.984 -19.396 1.00 90.69 86 LYS A O 1
ATOM 718 N N . PHE A 1 87 ? 18.366 -1.217 -18.326 1.00 84.88 87 PHE A N 1
ATOM 719 C CA . PHE A 1 87 ? 17.703 -1.867 -19.463 1.00 84.88 87 PHE A CA 1
ATOM 720 C C . PHE A 1 87 ? 17.409 -0.884 -20.607 1.00 84.88 87 PHE A C 1
ATOM 722 O O . PHE A 1 87 ? 17.844 -1.181 -21.724 1.00 84.88 87 PHE A O 1
ATOM 729 N N . PRO A 1 88 ? 16.759 0.280 -20.379 1.00 84.25 88 PRO A N 1
ATOM 730 C CA . PRO A 1 88 ? 16.609 1.304 -21.411 1.00 84.25 88 PRO A CA 1
ATOM 731 C C . PRO A 1 88 ? 17.945 1.738 -22.021 1.00 84.25 88 PRO A C 1
ATOM 733 O O . PRO A 1 88 ? 18.069 1.731 -23.240 1.00 84.25 88 PRO A O 1
ATOM 736 N N . GLU A 1 89 ? 18.966 2.010 -21.200 1.00 86.62 89 GLU A N 1
ATOM 737 C CA . GLU A 1 89 ? 20.285 2.470 -21.667 1.00 86.62 89 GLU A CA 1
ATOM 738 C C . GLU A 1 89 ? 20.924 1.493 -22.667 1.00 86.62 89 GLU A C 1
ATOM 740 O O . GLU A 1 89 ? 21.369 1.885 -23.750 1.00 86.62 89 GLU A O 1
ATOM 745 N N . LYS A 1 90 ? 20.921 0.193 -22.342 1.00 86.50 90 LYS A N 1
ATOM 746 C CA . LYS A 1 90 ? 21.437 -0.843 -23.245 1.00 86.50 90 LYS A CA 1
ATOM 747 C C . LYS A 1 90 ? 20.630 -0.908 -24.544 1.00 86.50 90 LYS A C 1
ATOM 749 O O . LYS A 1 90 ? 21.202 -1.031 -25.627 1.00 86.50 90 LYS A O 1
ATOM 754 N N . GLN A 1 91 ? 19.304 -0.840 -24.448 1.00 88.19 91 GLN A N 1
ATOM 755 C CA . GLN A 1 91 ? 18.438 -0.931 -25.621 1.00 88.19 91 GLN A CA 1
ATOM 756 C C . GLN A 1 91 ? 18.545 0.300 -26.529 1.00 88.19 91 GLN A C 1
ATOM 758 O O . GLN A 1 91 ? 18.474 0.143 -27.745 1.00 88.19 91 GLN A O 1
ATOM 763 N N . GLU A 1 92 ? 18.760 1.489 -25.969 1.00 90.94 92 GLU A N 1
ATOM 764 C CA . GLU A 1 92 ? 18.978 2.736 -26.711 1.00 90.94 92 GLU A CA 1
ATOM 765 C C . GLU A 1 92 ? 20.286 2.709 -27.510 1.00 90.94 92 GLU A C 1
ATOM 767 O O . GLU A 1 92 ? 20.310 3.118 -28.673 1.00 90.94 92 GLU A O 1
ATOM 772 N N . ALA A 1 93 ? 21.361 2.158 -26.936 1.00 90.00 93 ALA A N 1
ATOM 773 C CA . ALA A 1 93 ? 22.617 1.955 -27.658 1.00 90.00 93 ALA A CA 1
ATOM 774 C C . ALA A 1 93 ? 22.445 0.994 -28.852 1.00 90.00 93 ALA A C 1
ATOM 776 O O . ALA A 1 93 ? 22.942 1.259 -29.949 1.00 90.00 93 ALA A O 1
ATOM 777 N N . GLU A 1 94 ? 21.696 -0.096 -28.660 1.00 91.50 94 GLU A N 1
ATOM 778 C CA . GLU A 1 94 ? 21.367 -1.047 -29.729 1.00 91.50 94 GLU A CA 1
ATOM 779 C C . GLU A 1 94 ? 20.460 -0.417 -30.803 1.00 91.50 94 GLU A C 1
ATOM 781 O O . GLU A 1 94 ? 20.691 -0.628 -31.993 1.00 91.50 94 GLU A O 1
ATOM 786 N N . LEU A 1 95 ? 19.470 0.396 -30.410 1.00 94.31 95 LEU A N 1
ATOM 787 C CA . LEU A 1 95 ? 18.610 1.135 -31.341 1.00 94.31 95 LEU A CA 1
ATOM 788 C C . LEU A 1 95 ? 19.434 2.058 -32.239 1.00 94.31 95 LEU A C 1
ATOM 790 O O . LEU A 1 95 ? 19.243 2.050 -33.452 1.00 94.31 95 LEU A O 1
ATOM 794 N N . LYS A 1 96 ? 20.381 2.809 -31.667 1.00 94.19 96 LYS A N 1
ATOM 795 C CA . LYS A 1 96 ? 21.257 3.695 -32.442 1.00 94.19 96 LYS A CA 1
ATOM 796 C C . LYS A 1 96 ? 22.012 2.925 -33.529 1.00 94.19 96 LYS A C 1
ATOM 798 O O . LYS A 1 96 ? 22.032 3.353 -34.678 1.00 94.19 96 LYS A O 1
ATOM 803 N N . SER A 1 97 ? 22.550 1.751 -33.192 1.00 93.50 97 SER A N 1
ATOM 804 C CA . SER A 1 97 ? 23.215 0.884 -34.170 1.00 93.50 97 SER A CA 1
ATOM 805 C C . SER A 1 97 ? 22.264 0.406 -35.275 1.00 93.50 97 SER A C 1
ATOM 807 O O . SER A 1 97 ? 22.648 0.420 -36.444 1.00 93.50 97 SER A O 1
ATOM 809 N N . LEU A 1 98 ? 21.027 0.022 -34.940 1.00 93.88 98 LEU A N 1
ATOM 810 C CA . LEU A 1 98 ? 20.021 -0.386 -35.931 1.00 93.88 98 LEU A CA 1
ATOM 811 C C . LEU A 1 98 ? 19.629 0.763 -36.867 1.00 93.88 98 LEU A C 1
ATOM 813 O O . LEU A 1 98 ? 19.533 0.556 -38.075 1.00 93.88 98 LEU A O 1
ATOM 817 N N . VAL A 1 99 ? 19.451 1.968 -36.323 1.00 95.38 99 VAL A N 1
ATOM 818 C CA . VAL A 1 99 ? 19.144 3.181 -37.093 1.00 95.38 99 VAL A CA 1
ATOM 819 C C . VAL A 1 99 ? 20.294 3.531 -38.039 1.00 95.38 99 VAL A C 1
ATOM 821 O O . VAL A 1 99 ? 20.055 3.816 -39.212 1.00 95.38 99 VAL A O 1
ATOM 824 N N . ASP A 1 100 ? 21.544 3.444 -37.582 1.00 95.00 100 ASP A N 1
ATOM 825 C CA . ASP A 1 100 ? 22.719 3.685 -38.427 1.00 95.00 100 ASP A CA 1
ATOM 826 C C . ASP A 1 100 ? 22.810 2.671 -39.580 1.00 95.00 100 ASP A C 1
ATOM 828 O O . ASP A 1 100 ? 23.070 3.044 -40.729 1.00 95.00 100 ASP A O 1
ATOM 832 N N . ILE A 1 101 ? 22.554 1.387 -39.304 1.00 93.44 101 ILE A N 1
ATOM 833 C CA . ILE A 1 101 ? 22.517 0.328 -40.323 1.00 93.44 101 ILE A CA 1
ATOM 834 C C . ILE A 1 101 ? 21.404 0.601 -41.340 1.00 93.44 101 ILE A C 1
ATOM 836 O O . ILE A 1 101 ? 21.661 0.568 -42.545 1.00 93.44 101 ILE A O 1
ATOM 840 N N . LEU A 1 102 ? 20.193 0.912 -40.875 1.00 94.88 102 LEU A N 1
ATOM 841 C CA . LEU A 1 102 ? 19.052 1.228 -41.731 1.00 94.88 102 LEU A CA 1
ATOM 842 C C . LEU A 1 102 ? 19.351 2.424 -42.645 1.00 94.88 102 LEU A C 1
ATOM 844 O O . LEU A 1 102 ? 19.176 2.330 -43.861 1.00 94.88 102 LEU A O 1
ATOM 848 N N . ASN A 1 103 ? 19.882 3.513 -42.085 1.00 94.81 103 ASN A N 1
ATOM 849 C CA . ASN A 1 103 ? 20.272 4.699 -42.844 1.00 94.81 103 ASN A CA 1
ATOM 850 C C . ASN A 1 103 ? 21.328 4.367 -43.904 1.00 94.81 103 ASN A C 1
ATOM 852 O O . ASN A 1 103 ? 21.250 4.835 -45.042 1.00 94.81 103 ASN A O 1
ATOM 856 N N . ASN A 1 104 ? 22.324 3.547 -43.567 1.00 94.25 104 ASN A N 1
ATOM 857 C CA . ASN A 1 104 ? 23.337 3.121 -44.527 1.00 94.25 104 ASN A CA 1
ATOM 858 C C . ASN A 1 104 ? 22.743 2.243 -45.641 1.00 94.25 104 ASN A C 1
ATOM 860 O O . ASN A 1 104 ? 23.148 2.390 -46.795 1.00 94.25 104 ASN A O 1
ATOM 864 N N . ALA A 1 105 ? 21.777 1.373 -45.331 1.00 91.12 105 ALA A N 1
ATOM 865 C CA . ALA A 1 105 ? 21.093 0.539 -46.320 1.00 91.12 105 ALA A CA 1
ATOM 866 C C . ALA A 1 105 ? 20.234 1.378 -47.275 1.00 91.12 105 ALA A C 1
ATOM 868 O O . ALA A 1 105 ? 20.312 1.204 -48.490 1.00 91.12 105 ALA A O 1
ATOM 869 N N . GLN A 1 106 ? 19.467 2.334 -46.743 1.00 92.44 106 GLN A N 1
ATOM 870 C CA . GLN A 1 106 ? 18.634 3.242 -47.540 1.00 9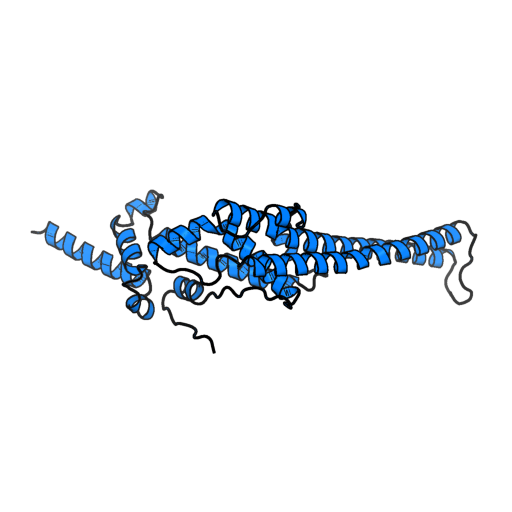2.44 106 GLN A CA 1
ATOM 871 C C . GLN A 1 106 ? 19.463 4.138 -48.464 1.00 92.44 106 GLN A C 1
ATOM 873 O O . GLN A 1 106 ? 19.059 4.398 -49.594 1.00 92.44 106 GLN A O 1
ATOM 878 N N . ASN A 1 107 ? 20.642 4.563 -48.008 1.00 92.88 107 ASN A N 1
ATOM 879 C CA . ASN A 1 107 ? 21.575 5.366 -48.797 1.00 92.88 107 ASN A CA 1
ATOM 880 C C . ASN A 1 107 ? 22.461 4.528 -49.742 1.00 92.88 107 ASN A C 1
ATOM 882 O O . ASN A 1 107 ? 23.394 5.066 -50.334 1.00 92.88 107 ASN A O 1
ATOM 886 N N . GLY A 1 108 ? 22.231 3.213 -49.852 1.00 88.75 108 GLY A N 1
ATOM 887 C CA . GLY A 1 108 ? 23.001 2.320 -50.725 1.00 88.75 108 GLY A CA 1
ATOM 888 C C . GLY A 1 108 ? 24.459 2.096 -50.303 1.00 88.75 108 GLY A C 1
ATOM 889 O O . GLY A 1 108 ? 25.232 1.524 -51.066 1.00 88.75 108 GLY A O 1
ATOM 890 N N . LYS A 1 109 ? 24.851 2.523 -49.093 1.00 92.38 109 LYS A N 1
ATOM 891 C CA . LYS A 1 109 ? 26.210 2.345 -48.548 1.00 92.38 109 LYS A CA 1
ATOM 892 C C . LYS A 1 109 ? 26.485 0.907 -48.117 1.00 92.38 109 LYS A C 1
ATOM 894 O O . LYS A 1 109 ? 27.639 0.497 -48.063 1.00 92.38 109 LYS A O 1
ATOM 899 N N . ILE A 1 110 ? 25.434 0.152 -47.800 1.00 92.00 110 ILE A N 1
ATOM 900 C CA . ILE A 1 110 ? 25.506 -1.283 -47.526 1.00 92.00 110 ILE A CA 1
ATOM 901 C C . ILE A 1 110 ? 24.487 -2.029 -48.386 1.00 92.00 110 ILE A C 1
ATOM 903 O O . ILE A 1 110 ? 23.392 -1.537 -48.654 1.00 92.00 110 ILE A O 1
ATOM 907 N N . SER A 1 111 ? 24.867 -3.224 -48.829 1.00 88.50 111 SER A N 1
ATOM 908 C CA . SER A 1 111 ? 24.027 -4.101 -49.650 1.00 88.50 111 SER A CA 1
ATOM 909 C C . SER A 1 111 ? 23.404 -5.208 -48.808 1.00 88.50 111 SER A C 1
ATOM 911 O O . SER A 1 111 ? 23.931 -5.553 -47.746 1.00 88.50 111 SER A O 1
ATOM 913 N N . LYS A 1 112 ? 22.302 -5.796 -49.295 1.00 91.56 112 LYS A N 1
ATOM 914 C CA . LYS A 1 112 ? 21.676 -6.922 -48.593 1.00 91.56 112 LYS A CA 1
ATOM 915 C C . LYS A 1 112 ? 22.680 -8.080 -48.456 1.00 91.56 112 LYS A C 1
ATOM 917 O O . LYS A 1 112 ? 23.412 -8.348 -49.413 1.00 91.56 112 LYS A O 1
ATOM 922 N N . PRO A 1 113 ? 22.698 -8.800 -47.323 1.00 90.88 113 PRO A N 1
ATOM 923 C CA . PRO A 1 113 ? 23.559 -9.965 -47.153 1.00 90.88 113 PRO A CA 1
ATOM 924 C C . PRO A 1 113 ? 23.305 -11.031 -48.226 1.00 90.88 113 PRO A C 1
ATOM 926 O O . PRO A 1 113 ? 22.157 -11.293 -48.584 1.00 90.88 113 PRO A O 1
ATOM 929 N N . THR A 1 114 ? 24.360 -11.710 -48.682 1.00 86.19 114 THR A N 1
ATOM 930 C CA . THR A 1 114 ? 24.285 -12.762 -49.716 1.00 86.19 114 THR A CA 1
ATOM 931 C C . THR A 1 114 ? 23.320 -13.898 -49.347 1.00 86.19 114 THR A C 1
ATOM 933 O O . THR A 1 114 ? 22.672 -14.463 -50.221 1.00 86.19 114 THR A O 1
ATOM 936 N N . GLY A 1 115 ? 23.179 -14.200 -48.050 1.00 87.00 115 GLY A N 1
ATOM 937 C CA . GLY A 1 115 ? 22.257 -15.219 -47.529 1.00 87.00 115 GLY A CA 1
ATOM 938 C C . GLY A 1 115 ? 20.806 -14.758 -47.338 1.00 87.00 115 GLY A C 1
ATOM 939 O O . GLY A 1 115 ? 19.968 -15.553 -46.930 1.00 87.00 115 GLY A O 1
ATOM 940 N N . TYR A 1 116 ? 20.478 -13.491 -47.600 1.00 88.75 116 TYR A N 1
ATOM 941 C CA . TYR A 1 116 ? 19.108 -12.997 -47.474 1.00 88.75 116 TYR A CA 1
ATOM 942 C C . TYR A 1 116 ? 18.371 -13.212 -48.800 1.00 88.75 116 TYR A C 1
ATOM 944 O O . TYR A 1 116 ? 18.712 -12.585 -49.797 1.00 88.75 116 TYR A O 1
ATOM 952 N N . HIS A 1 117 ? 17.376 -14.100 -48.852 1.00 88.88 117 HIS A N 1
ATOM 953 C CA . HIS A 1 117 ? 16.798 -14.574 -50.123 1.00 88.88 117 HIS A CA 1
ATOM 954 C C . HIS A 1 117 ? 15.745 -13.647 -50.758 1.00 88.88 117 HIS A C 1
ATOM 956 O O . HIS A 1 117 ? 15.421 -13.814 -51.931 1.00 88.88 117 HIS A O 1
ATOM 962 N N . LEU A 1 118 ? 15.235 -12.649 -50.029 1.00 92.19 118 LEU A N 1
ATOM 963 C CA . LEU A 1 118 ? 14.218 -11.717 -50.536 1.00 92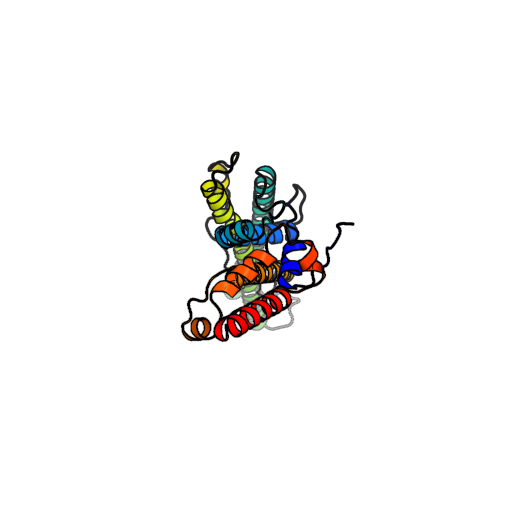.19 118 LEU A CA 1
ATOM 964 C C . LEU A 1 118 ? 14.856 -10.491 -51.218 1.00 92.19 118 LEU A C 1
ATOM 966 O O . LEU A 1 118 ? 16.084 -10.351 -51.284 1.00 92.19 118 LEU A O 1
ATOM 970 N N . SER A 1 119 ? 14.020 -9.612 -51.777 1.00 91.56 119 SER A N 1
ATOM 971 C CA . SER A 1 119 ? 14.480 -8.399 -52.464 1.00 91.56 119 SER A CA 1
ATOM 972 C C . SER A 1 119 ? 15.094 -7.385 -51.491 1.00 91.56 119 SER A C 1
ATOM 974 O O . SER A 1 119 ? 14.770 -7.367 -50.304 1.00 91.56 119 SER A O 1
ATOM 976 N N . THR A 1 120 ? 15.947 -6.489 -51.998 1.00 89.25 120 THR A N 1
ATOM 977 C CA . THR A 1 120 ? 16.529 -5.385 -51.210 1.00 89.25 120 THR A CA 1
ATOM 978 C C . THR A 1 120 ? 15.454 -4.508 -50.570 1.00 89.25 120 THR A C 1
ATOM 980 O O . THR A 1 120 ? 15.623 -4.055 -49.444 1.00 89.25 120 THR A O 1
ATOM 983 N N . ARG A 1 121 ? 14.318 -4.309 -51.253 1.00 91.62 121 ARG A N 1
ATOM 984 C CA . ARG A 1 121 ? 13.179 -3.564 -50.703 1.00 91.62 121 ARG A CA 1
ATOM 985 C C . ARG A 1 121 ? 12.630 -4.239 -49.448 1.00 91.62 121 ARG A C 1
ATOM 987 O O . ARG A 1 121 ? 12.429 -3.559 -48.452 1.00 91.62 121 ARG A O 1
ATOM 994 N N . VAL A 1 122 ? 12.420 -5.555 -49.495 1.00 93.12 122 VAL A N 1
ATOM 995 C CA . VAL A 1 122 ? 11.900 -6.315 -48.347 1.00 93.12 122 VAL A CA 1
ATOM 996 C C . VAL A 1 122 ? 12.911 -6.329 -47.201 1.00 93.12 122 VAL A C 1
ATOM 998 O O . VAL A 1 122 ? 12.532 -6.106 -46.061 1.00 93.12 122 VAL A O 1
ATOM 1001 N N . TRP A 1 123 ? 14.202 -6.462 -47.506 1.00 94.81 123 TRP A N 1
ATOM 1002 C CA . TRP A 1 123 ? 15.270 -6.352 -46.509 1.00 94.81 123 TRP A CA 1
ATOM 1003 C C . TRP A 1 123 ? 15.271 -5.002 -45.772 1.00 94.81 123 TRP A C 1
ATOM 1005 O O . TRP A 1 123 ? 15.365 -4.967 -44.547 1.00 94.81 123 TRP A O 1
ATOM 1015 N N . ILE A 1 124 ? 15.118 -3.892 -46.503 1.00 93.19 124 ILE A N 1
ATOM 1016 C CA . ILE A 1 124 ? 15.012 -2.548 -45.912 1.00 93.19 124 ILE A CA 1
ATOM 1017 C C . ILE A 1 124 ? 13.735 -2.425 -45.067 1.00 93.19 124 ILE A C 1
ATOM 1019 O O . ILE A 1 124 ? 13.777 -1.854 -43.980 1.00 93.19 124 ILE A O 1
ATOM 1023 N N . THR A 1 125 ? 12.607 -2.973 -45.527 1.00 94.62 125 THR A N 1
ATOM 1024 C CA . THR A 1 125 ? 11.360 -3.010 -44.744 1.00 94.62 125 THR A CA 1
ATOM 1025 C C . THR A 1 125 ? 11.523 -3.802 -43.441 1.00 94.62 125 THR A C 1
ATOM 1027 O O . THR A 1 125 ? 11.096 -3.334 -42.389 1.00 94.62 125 THR A O 1
ATOM 1030 N N . ASP A 1 126 ? 12.206 -4.946 -43.463 1.00 93.69 126 ASP A N 1
ATOM 1031 C CA . ASP A 1 126 ? 12.484 -5.726 -42.252 1.00 93.69 126 ASP A CA 1
ATOM 1032 C C . ASP A 1 126 ? 13.362 -4.961 -41.252 1.00 93.69 126 ASP A C 1
ATOM 1034 O O . ASP A 1 126 ? 13.157 -5.073 -40.040 1.00 93.69 126 ASP A O 1
ATOM 1038 N N . MET A 1 127 ? 14.322 -4.166 -41.743 1.00 93.50 127 MET A N 1
ATOM 1039 C CA . MET A 1 127 ? 15.138 -3.280 -40.907 1.00 93.50 127 MET A CA 1
ATOM 1040 C C . MET A 1 127 ? 14.307 -2.173 -40.255 1.00 93.50 127 MET A C 1
ATOM 1042 O O . MET A 1 127 ? 14.476 -1.930 -39.062 1.00 93.50 127 MET A O 1
ATOM 1046 N 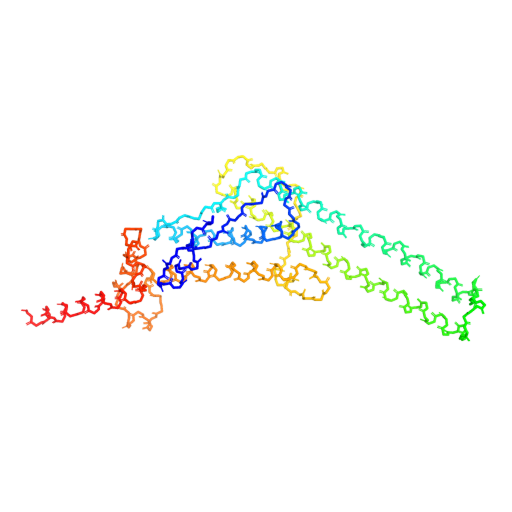N . HIS A 1 128 ? 13.382 -1.553 -40.998 1.00 95.56 128 HIS A N 1
ATOM 1047 C CA . HIS A 1 128 ? 12.412 -0.601 -40.435 1.00 95.56 128 HIS A CA 1
ATOM 1048 C C . HIS A 1 128 ? 11.613 -1.239 -39.302 1.00 95.56 128 HIS A C 1
ATOM 1050 O O . HIS A 1 128 ? 11.611 -0.730 -38.185 1.00 95.56 128 HIS A O 1
ATOM 1056 N N . HIS A 1 129 ? 11.037 -2.417 -39.534 1.00 96.00 129 HIS A N 1
ATOM 1057 C CA . HIS A 1 129 ? 10.297 -3.121 -38.489 1.00 96.00 129 HIS A CA 1
ATOM 1058 C C . HIS A 1 129 ? 11.175 -3.532 -37.299 1.00 96.00 129 HIS A C 1
ATOM 1060 O O . HIS A 1 129 ? 10.691 -3.623 -36.173 1.00 96.00 129 HIS A O 1
ATOM 1066 N N . ALA A 1 130 ? 12.464 -3.810 -37.509 1.00 94.62 130 ALA A N 1
ATOM 1067 C CA . ALA A 1 130 ? 13.390 -4.075 -36.412 1.00 94.62 130 ALA A CA 1
ATOM 1068 C C . ALA A 1 130 ? 13.627 -2.828 -35.545 1.00 94.62 130 ALA A C 1
ATOM 1070 O O . ALA A 1 130 ? 13.671 -2.961 -34.321 1.00 94.62 130 ALA A O 1
ATOM 1071 N N . VAL A 1 131 ? 13.730 -1.646 -36.162 1.00 96.12 131 VAL A N 1
ATOM 1072 C CA . VAL A 1 131 ? 13.798 -0.353 -35.466 1.00 96.12 131 VAL A CA 1
ATOM 1073 C C . VAL A 1 131 ? 12.509 -0.104 -34.680 1.00 96.12 131 VAL A C 1
ATOM 1075 O O . VAL A 1 131 ? 12.587 0.049 -33.464 1.00 96.12 131 VAL A O 1
ATOM 1078 N N . GLU A 1 132 ? 11.337 -0.194 -35.316 1.00 95.88 132 GLU A N 1
ATOM 1079 C CA . GLU A 1 132 ? 10.029 0.009 -34.660 1.00 95.88 132 GLU A CA 1
ATOM 1080 C C . GLU A 1 132 ? 9.845 -0.917 -33.444 1.00 95.88 132 GLU A C 1
ATOM 1082 O O . GLU A 1 132 ? 9.550 -0.471 -32.334 1.00 95.88 132 GLU A O 1
ATOM 1087 N N . ARG A 1 133 ? 10.115 -2.224 -33.602 1.00 93.50 133 ARG A N 1
ATOM 1088 C CA . ARG A 1 133 ? 10.037 -3.189 -32.488 1.00 93.50 133 ARG A CA 1
ATOM 1089 C C . ARG A 1 133 ? 10.977 -2.830 -31.339 1.00 93.50 133 ARG A C 1
ATOM 1091 O O . ARG A 1 133 ? 10.668 -3.119 -30.177 1.00 93.50 133 ARG A O 1
ATOM 1098 N N . LYS A 1 134 ? 12.144 -2.259 -31.650 1.00 93.88 134 LYS A N 1
ATOM 1099 C CA . LYS A 1 134 ? 13.128 -1.855 -30.647 1.00 93.88 134 LYS A CA 1
ATOM 1100 C C . LYS A 1 134 ? 12.694 -0.588 -29.916 1.00 93.88 134 LYS A C 1
ATOM 1102 O O . LYS A 1 134 ? 12.821 -0.547 -28.694 1.00 93.88 134 LYS A O 1
ATOM 1107 N N . GLU A 1 135 ? 12.132 0.388 -30.621 1.00 94.25 135 GLU A N 1
ATOM 1108 C CA . GLU A 1 135 ? 11.530 1.589 -30.027 1.00 94.25 135 GLU A CA 1
ATOM 1109 C C . GLU A 1 135 ? 10.392 1.227 -29.066 1.00 94.25 135 GLU A C 1
ATOM 1111 O O . GLU A 1 135 ? 10.377 1.684 -27.920 1.00 94.25 135 GLU A O 1
ATOM 1116 N N . ASP A 1 136 ? 9.501 0.319 -29.474 1.00 91.69 136 ASP A N 1
ATOM 1117 C CA . ASP A 1 136 ? 8.432 -0.195 -28.614 1.00 91.69 136 ASP A CA 1
ATOM 1118 C C . ASP A 1 136 ? 8.978 -0.896 -27.363 1.00 91.69 136 ASP A C 1
ATOM 1120 O O . ASP A 1 136 ? 8.440 -0.747 -26.263 1.00 91.69 136 ASP A O 1
ATOM 1124 N N . SER A 1 137 ? 10.066 -1.657 -27.509 1.00 90.50 137 SER A N 1
ATOM 1125 C CA . SER A 1 137 ? 10.744 -2.310 -26.386 1.00 90.50 137 SER A CA 1
ATOM 1126 C C . SER A 1 137 ? 11.322 -1.297 -25.395 1.00 90.50 137 SER A C 1
ATOM 1128 O O . SER A 1 137 ? 11.101 -1.432 -24.192 1.00 90.50 137 SER A O 1
ATOM 1130 N N . ILE A 1 138 ? 11.982 -0.243 -25.883 1.00 91.81 138 ILE A N 1
ATOM 1131 C CA . ILE A 1 138 ? 12.499 0.844 -25.039 1.00 91.81 138 ILE A CA 1
ATOM 1132 C C . ILE A 1 138 ? 11.353 1.543 -24.312 1.00 91.81 138 ILE A C 1
ATOM 1134 O O . ILE A 1 138 ? 11.446 1.784 -23.110 1.00 91.81 138 ILE A O 1
ATOM 1138 N N . LYS A 1 139 ? 10.249 1.831 -25.010 1.00 91.25 139 LYS A N 1
ATOM 1139 C CA . LYS A 1 139 ? 9.061 2.448 -24.410 1.00 91.25 139 LYS A CA 1
ATOM 1140 C C . LYS A 1 139 ? 8.497 1.596 -23.271 1.00 91.25 139 LYS A C 1
ATOM 1142 O O . LYS A 1 139 ? 8.162 2.140 -22.219 1.00 91.25 139 LYS A O 1
ATOM 1147 N N . ARG A 1 140 ? 8.436 0.270 -23.442 1.00 88.94 140 ARG A N 1
ATOM 1148 C CA . ARG A 1 140 ? 8.026 -0.657 -22.375 1.00 88.94 140 ARG A CA 1
ATOM 1149 C C . ARG A 1 140 ? 8.979 -0.610 -21.181 1.00 88.94 140 ARG A C 1
ATOM 1151 O O . ARG A 1 140 ? 8.510 -0.448 -20.058 1.00 88.94 140 ARG A O 1
ATOM 1158 N N . GLU A 1 141 ? 10.291 -0.702 -21.398 1.00 90.12 141 GLU A N 1
ATOM 1159 C CA . GLU A 1 141 ? 11.276 -0.659 -20.304 1.00 90.12 141 GLU A CA 1
ATOM 1160 C C . GLU A 1 141 ? 11.295 0.689 -19.567 1.00 90.12 141 GLU A C 1
ATOM 1162 O O . GLU A 1 141 ? 11.391 0.721 -18.340 1.00 90.12 141 GLU A O 1
ATOM 1167 N N . ARG A 1 142 ? 11.123 1.808 -20.279 1.00 91.31 142 ARG A N 1
ATOM 1168 C CA . ARG A 1 142 ? 10.966 3.129 -19.653 1.00 91.31 142 ARG A CA 1
ATOM 1169 C C . ARG A 1 142 ? 9.707 3.192 -18.789 1.00 91.31 142 ARG A C 1
ATOM 1171 O O . ARG A 1 142 ? 9.791 3.620 -17.643 1.00 91.31 142 ARG A O 1
ATOM 1178 N N . GLY A 1 143 ? 8.580 2.661 -19.267 1.00 90.56 143 GLY A N 1
ATOM 1179 C CA . GLY A 1 143 ? 7.357 2.565 -18.463 1.00 90.56 143 GLY A CA 1
ATOM 1180 C C . GLY A 1 143 ? 7.528 1.714 -17.195 1.00 90.56 143 GLY A C 1
ATOM 1181 O O . GLY A 1 143 ? 6.953 2.022 -16.151 1.00 90.56 143 GLY A O 1
ATOM 1182 N N . LYS A 1 144 ? 8.357 0.663 -17.243 1.00 90.94 144 LYS A N 1
ATOM 1183 C CA . LYS A 1 144 ? 8.728 -0.123 -16.053 1.00 90.94 144 LYS A CA 1
ATOM 1184 C C . LYS A 1 144 ? 9.553 0.702 -15.061 1.00 90.94 144 LYS A C 1
ATOM 1186 O O . LYS A 1 144 ? 9.264 0.699 -13.864 1.00 90.94 144 LYS A O 1
ATOM 1191 N N . LEU A 1 145 ? 10.559 1.423 -15.554 1.00 92.19 145 LEU A N 1
ATOM 1192 C CA . LEU A 1 145 ? 11.382 2.310 -14.734 1.00 92.19 145 LEU A CA 1
ATOM 1193 C C . LEU A 1 145 ? 10.538 3.406 -14.070 1.00 92.19 145 LEU A C 1
ATOM 1195 O O . LEU A 1 145 ? 10.684 3.630 -12.873 1.00 92.19 145 LEU A O 1
ATOM 1199 N N . GLU A 1 146 ? 9.619 4.032 -14.805 1.00 92.00 146 GLU A N 1
ATOM 1200 C CA . GLU A 1 146 ? 8.691 5.041 -14.277 1.00 92.00 146 GLU A CA 1
ATOM 1201 C C . GLU A 1 146 ? 7.827 4.481 -13.140 1.00 92.00 146 GLU A C 1
ATOM 1203 O O . GLU A 1 146 ? 7.723 5.100 -12.079 1.00 92.00 146 GLU A O 1
ATOM 1208 N N . LYS A 1 147 ? 7.270 3.271 -13.308 1.00 92.56 147 LYS A N 1
ATOM 1209 C CA . LYS A 1 147 ? 6.527 2.579 -12.241 1.00 92.56 147 LYS A CA 1
ATOM 1210 C C . LYS A 1 147 ? 7.396 2.343 -11.003 1.00 92.56 147 LYS A C 1
ATOM 1212 O O . LYS A 1 147 ? 6.935 2.614 -9.897 1.00 92.56 147 LYS A O 1
ATOM 1217 N N . MET A 1 148 ? 8.638 1.871 -11.167 1.00 93.25 148 MET A N 1
ATOM 1218 C CA . MET A 1 148 ? 9.559 1.661 -10.037 1.00 93.25 148 MET A CA 1
ATOM 1219 C C . MET A 1 148 ? 9.939 2.965 -9.346 1.00 93.25 148 MET A C 1
ATOM 1221 O O . MET A 1 148 ? 9.944 3.030 -8.118 1.00 93.25 148 MET A O 1
ATOM 1225 N N . ASN A 1 149 ? 10.246 3.999 -10.125 1.00 94.31 149 ASN A N 1
ATOM 1226 C CA . ASN A 1 149 ? 10.642 5.297 -9.605 1.00 94.31 149 ASN A CA 1
ATOM 1227 C C . ASN A 1 149 ? 9.496 5.932 -8.813 1.00 94.31 149 ASN A C 1
ATOM 1229 O O . ASN A 1 149 ? 9.686 6.355 -7.676 1.00 94.31 149 ASN A O 1
ATOM 1233 N N . GLY A 1 150 ? 8.283 5.904 -9.369 1.00 95.25 150 GLY A N 1
ATOM 1234 C CA . GLY A 1 150 ? 7.102 6.415 -8.688 1.00 95.25 150 GLY A CA 1
ATOM 1235 C C . GLY A 1 150 ? 6.670 5.560 -7.491 1.00 95.25 150 GLY A C 1
ATOM 1236 O O . GLY A 1 150 ? 6.147 6.118 -6.529 1.00 95.25 150 GLY A O 1
ATOM 1237 N N . LEU A 1 151 ? 6.905 4.239 -7.499 1.00 95.94 151 LEU A N 1
ATOM 1238 C CA . LEU A 1 151 ? 6.708 3.383 -6.322 1.00 95.94 151 LEU A CA 1
ATOM 1239 C C . LEU A 1 151 ? 7.697 3.752 -5.219 1.00 95.94 151 LEU A C 1
ATOM 1241 O O . LEU A 1 151 ? 7.293 3.921 -4.074 1.00 95.94 151 LEU A O 1
ATOM 1245 N N . TYR A 1 152 ? 8.977 3.920 -5.555 1.00 96.75 152 TYR A N 1
ATOM 1246 C CA . TYR A 1 152 ? 9.988 4.366 -4.601 1.00 96.75 152 TYR A CA 1
ATOM 1247 C C . TYR A 1 152 ? 9.641 5.750 -4.029 1.00 96.75 152 TYR A C 1
ATOM 1249 O O . TYR A 1 152 ? 9.733 5.960 -2.818 1.00 96.75 152 TYR A O 1
ATOM 1257 N N . GLY A 1 153 ? 9.130 6.649 -4.873 1.00 97.19 153 GLY A N 1
ATOM 1258 C CA . GLY A 1 153 ? 8.631 7.960 -4.467 1.00 97.19 153 GLY A CA 1
ATOM 1259 C C . GLY A 1 153 ? 7.480 7.926 -3.457 1.00 97.19 153 GLY A C 1
ATOM 1260 O O . GLY A 1 153 ? 7.314 8.883 -2.705 1.00 97.19 153 GLY A O 1
ATOM 1261 N N . LEU A 1 154 ? 6.721 6.825 -3.334 1.00 97.62 154 LEU A N 1
ATOM 1262 C CA . LEU A 1 154 ? 5.669 6.697 -2.310 1.00 97.62 154 LEU A CA 1
ATOM 1263 C C . LEU A 1 154 ? 6.213 6.772 -0.874 1.00 97.62 154 LEU A C 1
ATOM 1265 O O . LEU A 1 154 ? 5.451 7.087 0.038 1.00 97.62 154 LEU A O 1
ATOM 1269 N N . LEU A 1 155 ? 7.512 6.536 -0.656 1.00 96.75 155 LEU A N 1
ATOM 1270 C CA . LEU A 1 155 ? 8.142 6.738 0.653 1.00 96.75 155 LEU A CA 1
ATOM 1271 C C . LEU A 1 155 ? 8.240 8.216 1.047 1.00 96.75 155 LEU A C 1
ATOM 1273 O O . LEU A 1 155 ? 8.328 8.517 2.235 1.00 96.75 155 LEU A O 1
ATOM 1277 N N . TYR A 1 156 ? 8.204 9.140 0.086 1.00 95.44 156 TYR A N 1
ATOM 1278 C CA . TYR A 1 156 ? 8.292 10.572 0.356 1.00 95.44 156 TYR A CA 1
ATOM 1279 C C . TYR A 1 156 ? 7.153 11.052 1.282 1.00 95.44 156 TYR A C 1
ATOM 1281 O O . TYR A 1 156 ? 7.452 11.501 2.392 1.00 95.44 156 TYR A O 1
ATOM 1289 N N . PRO A 1 157 ? 5.859 10.875 0.932 1.00 94.31 157 PRO A N 1
ATOM 1290 C CA . PRO A 1 157 ? 4.754 11.249 1.818 1.00 94.31 157 PRO A CA 1
ATOM 1291 C C . PRO A 1 157 ? 4.709 10.433 3.121 1.00 94.31 157 PRO A C 1
ATOM 1293 O O . PRO A 1 157 ? 4.193 10.922 4.124 1.00 94.31 157 PRO A O 1
ATOM 1296 N N . VAL A 1 158 ? 5.265 9.214 3.146 1.00 94.94 158 VAL A N 1
ATOM 1297 C CA . VAL A 1 158 ? 5.403 8.433 4.389 1.00 94.94 158 VAL A CA 1
ATOM 1298 C C . VAL A 1 158 ? 6.352 9.139 5.352 1.00 94.94 158 VAL A C 1
ATOM 1300 O O . VAL A 1 158 ? 6.009 9.342 6.511 1.00 94.94 158 VAL A O 1
ATOM 1303 N N . ILE A 1 159 ? 7.529 9.558 4.887 1.00 93.00 159 ILE A N 1
ATOM 1304 C CA . ILE A 1 159 ? 8.507 10.252 5.732 1.00 93.00 159 ILE A CA 1
ATOM 1305 C C . ILE A 1 159 ? 7.997 11.637 6.148 1.00 93.00 159 ILE A C 1
ATOM 1307 O O . ILE A 1 159 ? 8.192 12.035 7.296 1.00 93.00 159 ILE A O 1
ATOM 1311 N N . GLU A 1 160 ? 7.291 12.355 5.269 1.00 91.38 160 GLU A N 1
ATOM 1312 C CA . GLU A 1 160 ? 6.621 13.607 5.648 1.00 91.38 160 GLU A CA 1
ATOM 1313 C C . GLU A 1 160 ? 5.596 13.397 6.765 1.00 91.38 160 GLU A C 1
ATOM 1315 O O . GLU A 1 160 ? 5.551 14.172 7.725 1.00 91.38 160 GLU A O 1
ATOM 1320 N N . TRP A 1 161 ? 4.809 12.322 6.685 1.00 91.12 161 TRP A N 1
ATOM 1321 C CA . TRP A 1 161 ? 3.905 11.945 7.763 1.00 91.12 161 TRP A CA 1
ATOM 1322 C C . TRP A 1 161 ? 4.664 11.660 9.067 1.00 91.12 161 TRP A C 1
ATOM 1324 O O . TRP A 1 161 ? 4.303 12.225 10.100 1.00 91.12 161 TRP A O 1
ATOM 1334 N N . LEU A 1 162 ? 5.754 10.888 9.030 1.00 91.19 162 LEU A N 1
ATOM 1335 C CA . LEU A 1 162 ? 6.570 10.598 10.217 1.00 91.19 162 LEU A CA 1
ATOM 1336 C C . LEU A 1 162 ? 7.145 11.869 10.864 1.00 91.19 162 LEU A C 1
ATOM 1338 O O . LEU A 1 162 ? 7.180 11.976 12.093 1.00 91.19 162 LEU A O 1
ATOM 1342 N N . PHE A 1 163 ? 7.532 12.867 10.061 1.00 88.75 163 PHE A N 1
ATOM 1343 C CA . PHE A 1 163 ? 7.914 14.183 10.579 1.00 88.75 163 PHE A CA 1
ATOM 1344 C C . PHE A 1 163 ? 6.746 14.911 11.241 1.00 88.75 163 PHE A C 1
ATOM 1346 O O . PHE A 1 163 ? 6.932 15.518 12.297 1.00 88.75 163 PHE A O 1
ATOM 1353 N N . SER A 1 164 ? 5.548 14.847 10.652 1.00 87.00 164 SER A N 1
ATOM 1354 C CA . SER A 1 164 ? 4.355 15.487 11.220 1.00 87.00 164 SER A CA 1
ATOM 1355 C C . SER A 1 164 ? 3.958 14.901 12.581 1.00 87.00 164 SER A C 1
ATOM 1357 O O . SER A 1 164 ? 3.527 15.645 13.460 1.00 87.00 164 SER A O 1
ATOM 1359 N N . GLU A 1 165 ? 4.205 13.605 12.791 1.00 85.00 165 GLU A N 1
ATOM 1360 C CA . GLU A 1 165 ? 3.983 12.901 14.064 1.00 85.00 165 GLU A CA 1
ATOM 1361 C C . GLU A 1 165 ? 5.135 13.088 15.072 1.00 85.00 165 GLU A C 1
ATOM 1363 O O . GLU A 1 165 ? 5.099 12.539 16.171 1.00 85.00 165 GLU A O 1
ATOM 1368 N N . LYS A 1 166 ? 6.162 13.882 14.728 1.00 84.19 166 LYS A N 1
ATOM 1369 C CA . LYS A 1 166 ? 7.344 14.157 15.567 1.00 84.19 166 LYS A CA 1
ATOM 1370 C C . LYS A 1 166 ? 8.087 12.890 16.016 1.00 84.19 166 LYS A C 1
ATOM 1372 O O . LYS A 1 166 ? 8.659 12.863 17.108 1.00 84.19 166 LYS A O 1
ATOM 1377 N N . ILE A 1 167 ? 8.113 11.853 15.177 1.00 82.56 167 ILE A N 1
ATOM 1378 C CA . ILE A 1 167 ? 8.859 10.628 15.479 1.00 82.56 167 ILE A CA 1
ATOM 1379 C C . ILE A 1 167 ? 10.365 10.932 15.466 1.00 82.56 167 ILE A C 1
ATOM 1381 O O . ILE A 1 167 ? 10.892 11.538 14.529 1.00 82.56 167 ILE A O 1
ATOM 1385 N N . THR A 1 168 ? 11.069 10.536 16.526 1.00 81.12 168 THR A N 1
ATOM 1386 C CA . THR A 1 168 ? 12.500 10.810 16.696 1.00 81.12 168 THR A CA 1
ATOM 1387 C C . THR A 1 168 ? 13.360 9.941 15.771 1.00 81.12 168 THR A C 1
ATOM 1389 O O . THR A 1 168 ? 12.993 8.831 15.402 1.00 81.12 168 THR A O 1
ATOM 1392 N N . GLY A 1 169 ? 14.531 10.454 15.380 1.00 77.50 169 GLY A N 1
ATOM 1393 C CA . GLY A 1 169 ? 15.524 9.703 14.597 1.00 77.50 169 GLY A CA 1
ATOM 1394 C C . GLY A 1 169 ? 15.405 9.823 13.071 1.00 77.50 169 GLY A C 1
ATOM 1395 O O . GLY A 1 169 ? 16.341 9.444 12.365 1.00 77.50 169 GLY A O 1
ATOM 1396 N N . PHE A 1 170 ? 14.334 10.427 12.550 1.00 80.88 170 PHE A N 1
ATOM 1397 C CA . PHE A 1 170 ? 14.226 10.786 11.134 1.00 80.88 170 PHE A CA 1
ATOM 1398 C C . PHE A 1 170 ? 14.877 12.151 10.863 1.00 80.88 170 PHE A C 1
ATOM 1400 O O . PHE A 1 170 ? 14.623 13.126 11.570 1.00 80.88 170 PHE A O 1
ATOM 1407 N N . LYS A 1 171 ? 15.705 12.240 9.816 1.00 82.38 171 LYS A N 1
ATOM 1408 C CA . LYS A 1 171 ? 16.354 13.486 9.367 1.00 82.38 171 LYS A CA 1
ATOM 1409 C C . LYS A 1 171 ? 15.881 13.865 7.969 1.00 82.38 171 LYS A C 1
ATOM 1411 O O . LYS A 1 171 ? 15.650 12.981 7.146 1.00 82.38 171 LYS A O 1
ATOM 1416 N N . LYS A 1 172 ? 15.799 15.171 7.679 1.00 83.75 172 LYS A N 1
ATOM 1417 C CA . LYS A 1 172 ? 15.387 15.694 6.359 1.00 83.75 172 LYS A CA 1
ATOM 1418 C C . LYS A 1 172 ? 16.248 15.168 5.203 1.00 83.75 172 LYS A C 1
ATOM 1420 O O . LYS A 1 172 ? 15.714 14.942 4.126 1.00 83.75 172 LYS A O 1
ATOM 1425 N N . GLU A 1 173 ? 17.520 14.879 5.467 1.00 85.62 173 GLU A N 1
ATOM 1426 C CA . GLU A 1 173 ? 18.477 14.248 4.542 1.00 85.62 173 GLU A CA 1
ATOM 1427 C C . GLU A 1 173 ? 17.946 12.940 3.913 1.00 85.62 173 GLU A C 1
ATOM 1429 O O . GLU A 1 173 ? 18.320 12.583 2.801 1.00 85.62 173 GLU A O 1
ATOM 1434 N N . LEU A 1 174 ? 17.036 12.216 4.585 1.00 84.75 174 LEU A N 1
ATOM 1435 C CA . LEU A 1 174 ? 16.429 11.000 4.026 1.00 84.75 174 LEU A CA 1
ATOM 1436 C C . LEU A 1 174 ? 15.594 11.296 2.770 1.00 84.75 174 LEU A C 1
ATOM 1438 O O . LEU A 1 174 ? 15.641 10.520 1.812 1.00 84.75 174 LEU A O 1
ATOM 1442 N N . LEU A 1 175 ? 14.881 12.430 2.754 1.00 87.75 175 LEU A N 1
ATOM 1443 C CA . LEU A 1 175 ? 14.043 12.853 1.627 1.00 87.75 175 LEU A CA 1
ATOM 1444 C C . LEU A 1 175 ? 14.866 13.215 0.389 1.00 87.75 175 LEU A C 1
ATOM 1446 O O . LEU A 1 175 ? 14.384 13.036 -0.723 1.00 87.75 175 LEU A O 1
ATOM 1450 N N . GLU A 1 176 ? 16.106 13.684 0.560 1.00 88.00 176 GLU A N 1
ATOM 1451 C CA . GLU A 1 176 ? 16.989 14.076 -0.553 1.00 88.00 176 GLU A CA 1
ATOM 1452 C C . GLU A 1 176 ? 17.286 12.911 -1.499 1.00 88.00 176 GLU A C 1
ATOM 1454 O O . GLU A 1 176 ? 17.649 13.104 -2.655 1.00 88.00 176 GLU A O 1
ATOM 1459 N N . SER A 1 177 ? 17.114 11.689 -1.005 1.00 83.69 177 SER A N 1
ATOM 1460 C CA . SER A 1 177 ? 17.415 10.482 -1.751 1.00 83.69 177 SER A CA 1
ATOM 1461 C C . SER A 1 177 ? 16.224 9.774 -2.375 1.00 83.69 177 SER A C 1
ATOM 1463 O O . SER A 1 177 ? 16.407 8.735 -3.017 1.00 83.69 177 SER A O 1
ATOM 1465 N N . ILE A 1 178 ? 15.022 10.305 -2.161 1.00 92.12 178 ILE A N 1
ATOM 1466 C CA . ILE A 1 178 ? 13.767 9.715 -2.610 1.00 92.12 178 ILE A CA 1
ATOM 1467 C C . ILE A 1 178 ? 13.212 10.568 -3.759 1.00 92.12 178 ILE A C 1
ATOM 1469 O O . ILE A 1 178 ? 13.186 11.796 -3.651 1.00 92.12 178 ILE A O 1
ATOM 1473 N N . PRO A 1 179 ? 12.753 9.947 -4.858 1.00 91.75 179 PRO A N 1
ATOM 1474 C CA . PRO A 1 179 ? 12.053 10.641 -5.927 1.00 91.75 179 PRO A CA 1
ATOM 1475 C C . PRO A 1 179 ? 10.846 11.407 -5.387 1.00 91.75 179 PRO A C 1
ATOM 1477 O O . PRO A 1 179 ? 10.092 10.900 -4.561 1.00 91.75 179 PRO A O 1
ATOM 1480 N N . ARG A 1 180 ? 10.641 12.630 -5.878 1.00 89.00 180 ARG A N 1
ATOM 1481 C CA . ARG A 1 180 ? 9.445 13.417 -5.532 1.00 89.00 180 ARG A CA 1
ATOM 1482 C C . ARG A 1 180 ? 8.205 12.956 -6.289 1.00 89.00 180 ARG A C 1
ATOM 1484 O O . ARG A 1 180 ? 7.086 13.138 -5.821 1.00 89.00 180 ARG A O 1
ATOM 1491 N N . GLU A 1 181 ? 8.408 12.405 -7.478 1.00 89.50 181 GLU A N 1
ATOM 1492 C CA . GLU A 1 181 ? 7.332 11.880 -8.306 1.00 89.50 181 GLU A CA 1
ATOM 1493 C C . GLU A 1 181 ? 6.797 10.586 -7.698 1.00 89.50 181 GLU A C 1
ATOM 1495 O O . GLU A 1 181 ? 7.560 9.701 -7.316 1.00 89.50 181 GLU A O 1
ATOM 1500 N N . THR A 1 182 ? 5.473 10.477 -7.619 1.00 91.06 182 THR A N 1
ATOM 1501 C CA . THR A 1 182 ? 4.788 9.291 -7.099 1.00 91.06 182 THR A CA 1
ATOM 1502 C C . THR A 1 182 ? 3.983 8.626 -8.201 1.00 91.06 182 THR A C 1
ATOM 1504 O O . THR A 1 182 ? 3.479 9.283 -9.113 1.00 91.06 182 THR A O 1
ATOM 1507 N N . VAL A 1 183 ? 3.846 7.305 -8.114 1.00 90.62 183 VAL A N 1
ATOM 1508 C CA . VAL A 1 183 ? 3.015 6.540 -9.045 1.00 90.62 183 VAL A CA 1
ATOM 1509 C C . VAL A 1 183 ? 1.559 6.535 -8.584 1.00 90.62 183 VAL A C 1
ATOM 1511 O O . VAL A 1 183 ? 1.259 6.377 -7.398 1.00 90.62 183 VAL A O 1
ATOM 1514 N N . ASN A 1 184 ? 0.624 6.641 -9.528 1.00 90.19 184 ASN A N 1
ATOM 1515 C CA . ASN A 1 184 ? -0.762 6.277 -9.254 1.00 90.19 184 ASN A CA 1
ATOM 1516 C C . ASN A 1 184 ? -0.834 4.757 -9.037 1.00 90.19 184 ASN A C 1
ATOM 1518 O O . ASN A 1 184 ? -0.461 3.997 -9.927 1.00 90.19 184 ASN A O 1
ATOM 1522 N N . LEU A 1 185 ? -1.346 4.3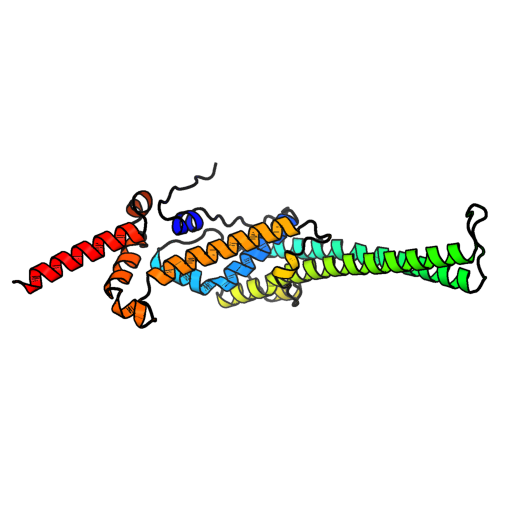04 -7.889 1.00 91.38 185 LEU A N 1
ATOM 1523 C CA . LEU A 1 185 ? -1.416 2.875 -7.560 1.00 91.38 185 LEU A CA 1
ATOM 1524 C C . LEU A 1 185 ? -2.134 2.038 -8.634 1.00 91.38 185 LEU A C 1
ATOM 1526 O O . LEU A 1 185 ? -1.731 0.905 -8.880 1.00 91.38 185 LEU A O 1
ATOM 1530 N N . ASN A 1 186 ? -3.116 2.601 -9.347 1.00 89.00 186 ASN A N 1
ATOM 1531 C CA . ASN A 1 186 ? -3.796 1.902 -10.443 1.00 89.00 186 ASN A CA 1
ATOM 1532 C C . ASN A 1 186 ? -2.859 1.584 -11.620 1.00 89.00 186 ASN A C 1
ATOM 1534 O O . ASN A 1 186 ? -3.040 0.573 -12.293 1.00 89.00 186 ASN A O 1
ATOM 1538 N N . ALA A 1 187 ? -1.819 2.391 -11.852 1.00 88.25 187 ALA A N 1
ATOM 1539 C CA . ALA A 1 187 ? -0.828 2.119 -12.893 1.00 88.25 187 ALA A CA 1
ATOM 1540 C C . ALA A 1 187 ? 0.016 0.866 -12.582 1.00 88.25 187 ALA A C 1
ATOM 1542 O O . ALA A 1 187 ? 0.508 0.204 -13.501 1.00 88.25 187 ALA A O 1
ATOM 1543 N N . LEU A 1 188 ? 0.145 0.499 -11.301 1.00 89.25 188 LEU A N 1
ATOM 1544 C CA . LEU A 1 188 ? 0.840 -0.715 -10.858 1.00 89.25 188 LEU A CA 1
ATOM 1545 C C . LEU A 1 188 ? 0.025 -1.993 -11.103 1.00 89.25 188 LEU A C 1
ATOM 1547 O O . LEU A 1 188 ? 0.590 -3.085 -11.102 1.00 89.25 188 LEU A O 1
ATOM 1551 N N . LEU A 1 189 ? -1.287 -1.860 -11.327 1.00 87.69 189 LEU A N 1
ATOM 1552 C CA . LEU A 1 189 ? -2.202 -2.980 -11.569 1.00 87.69 189 LEU A CA 1
ATOM 1553 C C . LEU A 1 189 ? -2.229 -3.429 -13.033 1.00 87.69 189 LEU A C 1
ATOM 1555 O O . LEU A 1 189 ? -2.776 -4.484 -13.336 1.00 87.69 189 LEU A O 1
ATOM 1559 N N . SER A 1 190 ? -1.659 -2.638 -13.944 1.00 78.56 190 SER A N 1
ATOM 1560 C CA . SER A 1 190 ? -1.602 -2.985 -15.363 1.00 78.56 190 SER A CA 1
ATOM 1561 C C . SER A 1 190 ? -0.752 -4.243 -15.577 1.00 78.56 190 SER A C 1
ATOM 1563 O O . SER A 1 190 ? 0.442 -4.246 -15.267 1.00 78.56 190 SER A O 1
ATOM 1565 N N . GLU A 1 191 ? -1.383 -5.295 -16.105 1.00 62.22 191 GLU A N 1
ATOM 1566 C CA . GLU A 1 191 ? -0.789 -6.630 -16.271 1.00 62.22 191 GLU A CA 1
ATOM 1567 C C . GLU A 1 191 ? 0.170 -6.737 -17.466 1.00 62.22 191 GLU A C 1
ATOM 1569 O O . GLU A 1 191 ? 0.970 -7.669 -17.512 1.00 62.22 191 GLU A O 1
ATOM 1574 N N . MET A 1 192 ? 0.145 -5.791 -18.415 1.00 60.44 192 MET A N 1
ATOM 1575 C CA . MET A 1 192 ? 1.038 -5.862 -19.575 1.00 60.44 192 MET A CA 1
ATOM 1576 C C . MET A 1 192 ? 2.498 -5.674 -19.145 1.00 60.44 192 MET A C 1
ATOM 1578 O O . MET A 1 192 ? 2.900 -4.595 -18.703 1.00 60.44 192 MET A O 1
ATOM 1582 N N . ASP A 1 193 ? 3.271 -6.751 -19.286 1.00 69.50 193 ASP A N 1
ATOM 1583 C CA . ASP A 1 193 ? 4.726 -6.824 -19.135 1.00 69.50 193 ASP A CA 1
ATOM 1584 C C . ASP A 1 193 ? 5.293 -6.396 -17.770 1.00 69.50 193 ASP A C 1
ATOM 1586 O O . ASP A 1 193 ? 6.477 -6.090 -17.669 1.00 69.50 193 ASP A O 1
ATOM 1590 N N . TRP A 1 194 ? 4.497 -6.396 -16.695 1.00 81.06 194 TRP A N 1
ATOM 1591 C CA . TRP A 1 194 ? 4.966 -6.051 -15.345 1.00 81.06 194 TRP A CA 1
ATOM 1592 C C . TRP A 1 194 ? 4.877 -7.242 -14.385 1.00 81.06 194 TRP A C 1
ATOM 1594 O O . TRP A 1 194 ? 3.805 -7.574 -13.869 1.00 81.06 194 TRP A O 1
ATOM 1604 N N . GLU A 1 195 ? 6.026 -7.858 -14.096 1.00 84.81 195 GLU A N 1
ATOM 1605 C CA . GLU A 1 195 ? 6.134 -9.079 -13.278 1.00 84.81 195 GLU A CA 1
ATOM 1606 C C . GLU A 1 195 ? 5.666 -8.906 -11.821 1.00 84.81 195 GLU A C 1
ATOM 1608 O O . GLU A 1 195 ? 5.282 -9.872 -11.162 1.00 84.81 195 GLU A O 1
ATOM 1613 N N . HIS A 1 196 ? 5.624 -7.669 -11.319 1.00 89.88 196 HIS A N 1
ATOM 1614 C CA . HIS A 1 196 ? 5.224 -7.372 -9.942 1.00 89.88 196 HIS A CA 1
ATOM 1615 C C . HIS A 1 196 ? 3.750 -6.964 -9.787 1.00 89.88 196 HIS A C 1
ATOM 1617 O O . HIS A 1 196 ? 3.316 -6.653 -8.674 1.00 89.88 196 HIS A O 1
ATOM 1623 N N . SER A 1 197 ? 2.963 -6.981 -10.869 1.00 90.56 197 SER A N 1
ATOM 1624 C CA . SER A 1 197 ? 1.545 -6.568 -10.879 1.00 90.56 197 SER A CA 1
ATOM 1625 C C . SER A 1 197 ? 0.723 -7.347 -9.857 1.00 90.56 197 SER A C 1
ATOM 1627 O O . SER A 1 197 ? -0.020 -6.762 -9.072 1.00 90.56 197 SER A O 1
ATOM 1629 N N . ARG A 1 198 ? 0.933 -8.666 -9.785 1.00 91.50 198 ARG A N 1
ATOM 1630 C CA . ARG A 1 198 ? 0.261 -9.549 -8.825 1.00 91.50 198 ARG A CA 1
ATOM 1631 C C . ARG A 1 198 ? 0.555 -9.176 -7.372 1.00 91.50 198 ARG A C 1
ATOM 1633 O O . ARG A 1 198 ? -0.366 -9.157 -6.560 1.00 91.50 198 ARG A O 1
ATOM 1640 N N . ALA A 1 199 ? 1.815 -8.890 -7.042 1.00 92.62 199 ALA A N 1
ATOM 1641 C CA . ALA A 1 199 ? 2.206 -8.508 -5.685 1.00 92.62 199 ALA A CA 1
ATOM 1642 C C . ALA A 1 199 ? 1.603 -7.149 -5.299 1.00 92.62 199 ALA A C 1
ATOM 1644 O O . ALA A 1 199 ? 1.051 -7.014 -4.210 1.00 92.62 199 ALA A O 1
ATOM 1645 N N . CYS A 1 200 ? 1.632 -6.180 -6.221 1.00 94.50 200 CYS A N 1
ATOM 1646 C CA . CYS A 1 200 ? 1.013 -4.869 -6.024 1.00 94.50 200 CYS A CA 1
ATOM 1647 C C . CYS A 1 200 ? -0.506 -4.992 -5.838 1.00 94.50 200 CYS A C 1
ATOM 1649 O O . CYS A 1 200 ? -1.056 -4.413 -4.908 1.00 94.50 200 CYS A O 1
ATOM 1651 N N . LYS A 1 201 ? -1.180 -5.792 -6.674 1.00 94.88 201 LYS A N 1
ATOM 1652 C CA . LYS A 1 201 ? -2.621 -6.053 -6.569 1.00 94.88 201 LYS A CA 1
ATOM 1653 C C . LYS A 1 201 ? -2.984 -6.651 -5.215 1.00 94.88 201 LYS A C 1
ATOM 1655 O O . LYS A 1 201 ? -3.916 -6.172 -4.584 1.00 94.88 201 LYS A O 1
ATOM 1660 N N . LEU A 1 202 ? -2.224 -7.647 -4.757 1.00 94.88 202 LEU A N 1
ATOM 1661 C CA . LEU A 1 202 ? -2.453 -8.288 -3.464 1.00 94.88 202 LEU A CA 1
ATOM 1662 C C . LEU A 1 202 ? -2.420 -7.270 -2.322 1.00 94.88 202 LEU A C 1
ATOM 1664 O O . LEU A 1 202 ? -3.374 -7.210 -1.554 1.00 94.88 202 LEU A O 1
ATOM 1668 N N . ILE A 1 203 ? -1.364 -6.455 -2.224 1.00 97.50 203 ILE A N 1
ATOM 1669 C CA . ILE A 1 203 ? -1.245 -5.506 -1.109 1.00 97.50 203 ILE A CA 1
ATOM 1670 C C . ILE A 1 203 ? -2.226 -4.337 -1.222 1.00 97.50 203 ILE A C 1
ATOM 1672 O O . ILE A 1 203 ? -2.772 -3.908 -0.213 1.00 97.50 203 ILE A O 1
ATOM 1676 N N . ILE A 1 204 ? -2.505 -3.846 -2.435 1.00 97.12 204 ILE A N 1
ATOM 1677 C CA . ILE A 1 204 ? -3.488 -2.775 -2.642 1.00 97.12 204 ILE A CA 1
ATOM 1678 C C . ILE A 1 204 ? -4.868 -3.256 -2.195 1.00 97.12 204 ILE A C 1
ATOM 1680 O O . ILE A 1 204 ? -5.492 -2.596 -1.372 1.00 97.12 204 ILE A O 1
ATOM 1684 N N . SER A 1 205 ? -5.302 -4.435 -2.654 1.00 96.88 205 SER A N 1
ATOM 1685 C CA . SER A 1 205 ? -6.580 -5.016 -2.237 1.00 96.88 205 SER A CA 1
ATOM 1686 C C . SER A 1 205 ? -6.629 -5.283 -0.734 1.00 96.88 205 SER A C 1
ATOM 1688 O O . SER A 1 205 ? -7.650 -5.024 -0.105 1.00 96.88 205 SER A O 1
ATOM 1690 N N . ALA A 1 206 ? -5.529 -5.759 -0.144 1.00 97.75 206 ALA A N 1
ATOM 1691 C CA . ALA A 1 206 ? -5.487 -6.035 1.283 1.00 97.75 206 ALA A CA 1
ATOM 1692 C C . ALA A 1 206 ? -5.594 -4.753 2.134 1.00 97.75 206 ALA A C 1
ATOM 1694 O O . ALA A 1 206 ? -6.285 -4.747 3.156 1.00 97.75 206 ALA A O 1
ATOM 1695 N N . MET A 1 207 ? -4.964 -3.662 1.692 1.00 98.00 207 MET A N 1
ATOM 1696 C CA . MET A 1 207 ? -5.051 -2.355 2.345 1.00 98.00 207 MET A CA 1
ATOM 1697 C C . MET A 1 207 ? -6.405 -1.675 2.135 1.00 98.00 207 MET A C 1
ATOM 1699 O O . MET A 1 207 ? -6.920 -1.072 3.072 1.00 98.00 207 MET A O 1
ATOM 1703 N N . ASP A 1 208 ? -7.003 -1.795 0.947 1.00 97.75 208 ASP A N 1
ATOM 1704 C CA . ASP A 1 208 ? -8.352 -1.282 0.673 1.00 97.75 208 ASP A CA 1
ATOM 1705 C C . ASP A 1 208 ? -9.393 -1.980 1.561 1.00 97.75 208 ASP A C 1
ATOM 1707 O O . ASP A 1 208 ? -10.288 -1.338 2.112 1.00 97.75 208 ASP A O 1
ATOM 1711 N N . GLU A 1 209 ? -9.245 -3.289 1.764 1.00 98.25 209 GLU A N 1
ATOM 1712 C CA . GLU A 1 209 ? -10.116 -4.059 2.648 1.00 98.25 209 GLU A CA 1
ATOM 1713 C C . GLU A 1 209 ? -9.886 -3.722 4.130 1.00 98.25 209 GLU A C 1
ATOM 1715 O O . GLU A 1 209 ? -10.851 -3.594 4.890 1.00 98.25 209 GLU A O 1
ATOM 1720 N N . LEU A 1 210 ? -8.632 -3.487 4.542 1.00 98.38 210 LEU A N 1
ATOM 1721 C CA . LEU A 1 210 ? -8.322 -2.999 5.889 1.00 98.38 210 LEU A CA 1
ATOM 1722 C C . LEU A 1 210 ? -8.988 -1.641 6.137 1.00 98.38 210 LEU A C 1
ATOM 1724 O O . LEU 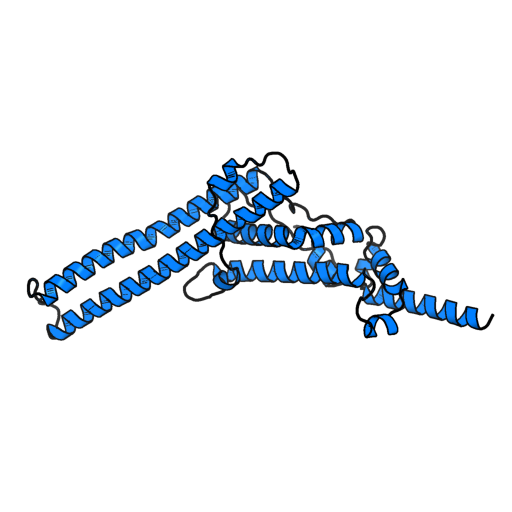A 1 210 ? -9.631 -1.440 7.168 1.00 98.38 210 LEU A O 1
ATOM 1728 N N . GLU A 1 211 ? -8.872 -0.725 5.175 1.00 98.25 211 GLU A N 1
ATOM 1729 C CA . GLU A 1 211 ? -9.499 0.594 5.210 1.00 98.25 211 GLU A CA 1
ATOM 1730 C C . GLU A 1 211 ? -11.018 0.497 5.312 1.00 98.25 211 GLU A C 1
ATOM 1732 O O . GLU A 1 211 ? -11.627 1.146 6.170 1.00 98.25 211 GLU A O 1
ATOM 1737 N N . ARG A 1 212 ? -11.634 -0.360 4.493 1.00 98.31 212 ARG A N 1
ATOM 1738 C CA . ARG A 1 212 ? -13.073 -0.626 4.528 1.00 98.31 212 ARG A CA 1
ATOM 1739 C C . ARG A 1 212 ? -13.512 -1.116 5.907 1.00 98.31 212 ARG A C 1
ATOM 1741 O O . ARG A 1 212 ? -14.470 -0.574 6.463 1.00 98.31 212 ARG A O 1
ATOM 1748 N N . CYS A 1 213 ? -12.817 -2.105 6.469 1.00 98.19 213 CYS A N 1
ATOM 1749 C CA . CYS A 1 213 ? -13.130 -2.670 7.781 1.00 98.19 213 CYS A CA 1
ATOM 1750 C C . CYS A 1 213 ? -12.988 -1.627 8.901 1.00 98.19 213 CYS A C 1
ATOM 1752 O O . CYS A 1 213 ? -13.895 -1.469 9.720 1.00 98.19 213 CYS A O 1
ATOM 1754 N N . VAL A 1 214 ? -11.884 -0.870 8.917 1.00 98.12 214 VAL A N 1
ATOM 1755 C CA . VAL A 1 214 ? -11.636 0.194 9.906 1.00 98.12 214 VAL A CA 1
ATOM 1756 C C . VAL A 1 214 ? -12.725 1.267 9.830 1.00 98.12 214 VAL A C 1
ATOM 1758 O O . VAL A 1 214 ? -13.329 1.624 10.845 1.00 98.12 214 VAL A O 1
ATOM 1761 N N . ASN A 1 215 ? -13.036 1.747 8.625 1.00 97.19 215 ASN A N 1
ATOM 1762 C CA . ASN A 1 215 ? -14.060 2.769 8.422 1.00 97.19 215 ASN A CA 1
ATOM 1763 C C . ASN A 1 215 ? -15.465 2.260 8.773 1.00 97.19 215 ASN A C 1
ATOM 1765 O O . ASN A 1 215 ? -16.274 3.031 9.295 1.00 97.19 215 ASN A O 1
ATOM 1769 N N . LYS A 1 216 ? -15.756 0.969 8.560 1.00 95.88 216 LYS A N 1
ATOM 1770 C CA . LYS A 1 216 ? -17.021 0.345 8.970 1.00 95.88 216 LYS A CA 1
ATOM 1771 C C . LYS A 1 216 ? -17.212 0.431 10.486 1.00 95.88 216 LYS A C 1
ATOM 1773 O O . LYS A 1 216 ? -18.221 0.995 10.914 1.00 95.88 216 LYS A O 1
ATOM 1778 N N . VAL A 1 217 ? -16.219 0.002 11.269 1.00 96.50 217 VAL A N 1
ATOM 1779 C CA . VAL A 1 217 ? -16.245 0.090 12.743 1.00 96.50 217 VAL A CA 1
ATOM 1780 C C . VAL A 1 217 ? -16.442 1.536 13.202 1.00 96.50 217 VAL A C 1
ATOM 1782 O O . VAL A 1 217 ? -17.315 1.826 14.020 1.00 96.50 217 VAL A O 1
ATOM 1785 N N . ILE A 1 218 ? -15.686 2.475 12.625 1.00 95.88 218 ILE A N 1
ATOM 1786 C CA . ILE A 1 218 ? -15.812 3.902 12.948 1.00 95.88 218 ILE A CA 1
ATOM 1787 C C . ILE A 1 218 ? -17.223 4.415 12.651 1.00 95.88 218 ILE A C 1
ATOM 1789 O O . ILE A 1 218 ? -17.788 5.148 13.462 1.00 95.88 218 ILE A O 1
ATOM 1793 N N . SER A 1 219 ? -17.788 4.056 11.496 1.00 93.12 219 SER A N 1
ATOM 1794 C CA . SER A 1 219 ? -19.104 4.533 11.065 1.00 93.12 219 SER A CA 1
ATOM 1795 C C . SER A 1 219 ? -20.234 4.054 11.979 1.00 93.12 219 SER A C 1
ATOM 1797 O O . SER A 1 219 ? -21.147 4.826 12.259 1.00 93.12 219 SER A O 1
ATOM 1799 N N . GLN A 1 220 ? -20.141 2.832 12.514 1.00 92.56 220 GLN A N 1
ATOM 1800 C CA . GLN A 1 220 ? -21.114 2.271 13.459 1.00 92.56 220 GLN A CA 1
ATOM 1801 C C . GLN A 1 220 ? -21.092 2.985 14.821 1.00 92.56 220 GLN A C 1
ATOM 1803 O O . GLN A 1 220 ? -22.112 3.081 15.501 1.00 92.56 220 GLN A O 1
ATOM 1808 N N . CYS A 1 221 ? -19.946 3.542 15.214 1.00 91.12 221 CYS A N 1
ATOM 1809 C CA . CYS A 1 221 ? -19.785 4.280 16.468 1.00 91.12 221 CYS A CA 1
ATOM 1810 C C . CYS A 1 221 ? -20.171 5.765 16.389 1.00 91.12 221 CYS A C 1
ATOM 1812 O O . CYS A 1 221 ? -19.988 6.491 17.370 1.00 91.12 221 CYS A O 1
ATOM 1814 N N . VAL A 1 222 ? -20.668 6.251 15.253 1.00 86.12 222 VAL A N 1
ATOM 1815 C CA . VAL A 1 222 ? -21.046 7.657 15.072 1.00 86.12 222 VAL A CA 1
ATOM 1816 C C . VAL A 1 222 ? -22.535 7.742 14.778 1.00 86.12 222 VAL A C 1
ATOM 1818 O O . VAL A 1 222 ? -23.075 6.937 14.026 1.00 86.12 222 VAL A O 1
ATOM 1821 N N . THR A 1 223 ? -23.207 8.737 15.357 1.00 76.38 223 THR A N 1
ATOM 1822 C CA . THR A 1 223 ? -24.605 9.016 15.027 1.00 76.38 223 THR A CA 1
ATOM 1823 C C . THR A 1 223 ? -24.731 9.296 13.524 1.00 76.38 223 THR A C 1
ATOM 1825 O O . THR A 1 223 ? -23.986 10.139 13.008 1.00 76.38 223 THR A O 1
ATOM 1828 N N . PRO A 1 224 ? -25.650 8.623 12.809 1.00 73.69 224 PRO A N 1
ATOM 1829 C CA . PRO A 1 224 ? -25.865 8.867 11.390 1.00 73.69 224 PRO A CA 1
ATOM 1830 C C . PRO A 1 224 ? -26.111 10.354 11.115 1.00 73.69 224 PRO A C 1
ATOM 1832 O O . PRO A 1 224 ? -26.827 11.017 11.858 1.00 73.69 224 PRO A O 1
ATOM 1835 N N . LYS A 1 225 ? -25.510 10.890 10.049 1.00 72.62 225 LYS A N 1
ATOM 1836 C CA . LYS A 1 225 ? -25.783 12.268 9.595 1.00 72.62 225 LYS A CA 1
ATOM 1837 C C . LYS A 1 225 ? -27.007 12.347 8.684 1.00 72.62 225 LYS A C 1
ATOM 1839 O O . LYS A 1 225 ? -27.597 13.412 8.535 1.00 72.62 225 LYS A O 1
ATOM 1844 N N . ASP A 1 226 ? -27.351 11.232 8.049 1.00 75.81 226 ASP A N 1
ATOM 1845 C CA . ASP A 1 226 ? -28.466 11.142 7.119 1.00 75.81 226 ASP A CA 1
ATOM 1846 C C . ASP A 1 226 ? -29.814 11.225 7.850 1.00 75.81 226 ASP A C 1
ATOM 1848 O O . ASP A 1 226 ? -30.044 10.535 8.845 1.00 75.81 226 ASP A O 1
ATOM 1852 N N . LYS A 1 227 ? -30.718 12.062 7.329 1.00 69.50 227 LYS A N 1
ATOM 1853 C CA . LYS A 1 227 ? -32.008 12.366 7.960 1.00 69.50 227 LYS A CA 1
ATOM 1854 C C . LYS A 1 227 ? -32.932 11.149 7.998 1.00 69.50 227 LYS A C 1
ATOM 1856 O O . LYS A 1 227 ? -33.646 10.960 8.979 1.00 69.50 227 LYS A O 1
ATOM 1861 N N . TYR A 1 228 ? -32.916 10.322 6.953 1.00 72.12 228 TYR A N 1
ATOM 1862 C CA . TYR A 1 228 ? -33.723 9.104 6.915 1.00 72.12 228 TYR A CA 1
ATOM 1863 C C . TYR A 1 228 ? -33.238 8.103 7.967 1.00 72.12 228 TYR A C 1
ATOM 1865 O O . TYR A 1 228 ? -34.032 7.590 8.754 1.00 72.12 228 TYR A O 1
ATOM 1873 N N . THR A 1 229 ? -31.928 7.895 8.042 1.00 70.44 229 THR A N 1
ATOM 1874 C CA . THR A 1 229 ? -31.299 6.980 8.994 1.00 70.44 229 THR A CA 1
ATOM 1875 C C . THR A 1 229 ? -31.492 7.456 10.435 1.00 70.44 229 THR A C 1
ATOM 1877 O O . THR A 1 229 ? -31.829 6.648 11.294 1.00 70.44 229 THR A O 1
ATOM 1880 N N . LEU A 1 230 ? -31.382 8.763 10.702 1.00 71.12 230 LEU A N 1
ATOM 1881 C CA . LEU A 1 230 ? -31.671 9.367 12.011 1.00 71.12 230 LEU A CA 1
ATOM 1882 C C . LEU A 1 230 ? -33.094 9.083 12.505 1.00 71.12 230 LEU A C 1
ATOM 1884 O O . LEU A 1 230 ? -33.284 8.790 13.680 1.00 71.12 230 LEU A O 1
ATOM 1888 N N . ASN A 1 231 ? -34.085 9.134 11.613 1.00 67.62 231 ASN A N 1
ATOM 1889 C CA . ASN A 1 231 ? -35.484 8.901 11.977 1.00 67.62 231 ASN A CA 1
ATOM 1890 C C . ASN A 1 231 ? -35.791 7.432 12.313 1.00 67.62 231 ASN A C 1
ATOM 1892 O O . ASN A 1 231 ? -36.795 7.161 12.963 1.00 67.62 231 ASN A O 1
ATOM 1896 N N . HIS A 1 232 ? -34.942 6.495 11.880 1.00 69.44 232 HIS A N 1
ATOM 1897 C CA . HIS A 1 232 ? -35.156 5.052 12.048 1.00 69.44 232 HIS A CA 1
ATOM 1898 C C . HIS A 1 232 ? -34.092 4.374 12.925 1.00 69.44 232 HIS A C 1
ATOM 1900 O O . HIS A 1 232 ? -34.174 3.173 13.169 1.00 69.44 232 HIS A O 1
ATOM 1906 N N . THR A 1 233 ? -33.102 5.127 13.412 1.00 72.19 233 THR A N 1
ATOM 1907 C CA . THR A 1 233 ? -31.995 4.618 14.231 1.00 72.19 233 THR A CA 1
ATOM 1908 C C . THR A 1 233 ? -32.047 5.292 15.595 1.00 72.19 233 THR A C 1
ATOM 1910 O O . THR A 1 233 ? -31.833 6.504 15.682 1.00 72.19 233 THR A O 1
ATOM 1913 N N . PRO A 1 234 ? -32.291 4.547 16.685 1.00 77.06 234 PRO A N 1
ATOM 1914 C CA . PRO A 1 234 ? -32.249 5.125 18.017 1.00 77.06 234 PRO A CA 1
ATOM 1915 C C . PRO A 1 234 ? -30.883 5.763 18.295 1.00 77.06 234 PRO A C 1
ATOM 1917 O O . PRO A 1 234 ? -29.844 5.141 18.081 1.00 77.06 234 PRO A O 1
ATOM 1920 N N . VAL A 1 235 ? -30.866 6.992 18.820 1.00 74.75 235 VAL A N 1
ATOM 1921 C CA . VAL A 1 235 ? -29.627 7.773 19.041 1.00 74.75 235 VAL A CA 1
ATOM 1922 C C . VAL A 1 235 ? -28.595 7.003 19.882 1.00 74.75 235 VAL A C 1
ATOM 1924 O O . VAL A 1 235 ? -27.393 7.050 19.616 1.00 74.75 235 VAL A O 1
ATOM 1927 N N . TYR A 1 236 ? -29.073 6.221 20.852 1.00 81.62 236 TYR A N 1
ATOM 1928 C CA . TYR A 1 236 ? -28.252 5.404 21.747 1.00 81.62 236 TYR A CA 1
ATOM 1929 C C . TYR A 1 236 ? -27.686 4.123 21.101 1.00 81.62 236 TYR A C 1
ATOM 1931 O O . TYR A 1 236 ? -26.885 3.432 21.726 1.00 81.62 236 TYR A O 1
ATOM 1939 N N . GLN A 1 237 ? -28.075 3.773 19.870 1.00 88.62 237 GLN A N 1
ATOM 1940 C CA . GLN A 1 237 ? -27.557 2.592 19.171 1.00 88.62 237 GLN A CA 1
ATOM 1941 C C . GLN A 1 237 ? -26.040 2.685 18.953 1.00 88.62 237 GLN A C 1
ATOM 1943 O O . GLN A 1 237 ? -25.312 1.718 19.178 1.00 88.62 237 GLN A O 1
ATOM 1948 N N . SER A 1 238 ? -25.556 3.874 18.582 1.00 89.69 238 SER A N 1
ATOM 1949 C CA . SER A 1 238 ? -24.122 4.150 18.417 1.00 89.69 238 SER A CA 1
ATOM 1950 C C . SER A 1 238 ? -23.325 3.925 19.709 1.00 89.69 238 SER A C 1
ATOM 1952 O O . SER A 1 238 ? -22.172 3.493 19.663 1.00 89.69 238 SER A O 1
ATOM 1954 N N . ASP A 1 239 ? -23.942 4.149 20.872 1.00 91.38 239 ASP A N 1
ATOM 1955 C CA . ASP A 1 239 ? -23.303 3.919 22.167 1.00 91.38 239 ASP A CA 1
ATOM 1956 C C . ASP A 1 239 ? -23.163 2.427 22.467 1.00 91.38 239 ASP A C 1
ATOM 1958 O O . ASP A 1 239 ? -22.134 2.012 22.999 1.00 91.38 239 ASP A O 1
ATOM 1962 N N . TYR A 1 240 ? -24.123 1.598 22.046 1.00 94.38 240 TYR A N 1
ATOM 1963 C CA . TYR A 1 240 ? -23.976 0.144 22.123 1.00 94.38 240 TYR A CA 1
ATOM 1964 C C . TYR A 1 240 ? -22.879 -0.378 21.192 1.00 94.38 240 TYR A C 1
ATOM 1966 O O . TYR A 1 240 ? -22.108 -1.237 21.614 1.00 94.38 240 TYR A O 1
ATOM 1974 N N . TYR A 1 241 ? -22.714 0.182 19.987 1.00 95.31 241 TYR A N 1
ATOM 1975 C CA . TYR A 1 241 ? -21.550 -0.145 19.152 1.00 95.31 241 TYR A CA 1
ATOM 1976 C C . TYR A 1 241 ? -20.234 0.223 19.844 1.00 95.31 241 TYR A C 1
ATOM 1978 O O . TYR A 1 241 ? -19.321 -0.598 19.897 1.00 95.31 241 TYR A O 1
ATOM 1986 N N . LYS A 1 242 ? -20.130 1.421 20.438 1.00 93.75 242 LYS A N 1
ATOM 1987 C CA . LYS A 1 242 ? -18.935 1.807 21.213 1.00 93.75 242 LYS A CA 1
ATOM 1988 C C . LYS A 1 242 ? -18.672 0.822 22.356 1.00 93.75 242 LYS A C 1
ATOM 1990 O O . LYS A 1 242 ? -17.531 0.420 22.554 1.00 93.75 242 LYS A O 1
ATOM 1995 N N . LEU A 1 243 ? -19.709 0.415 23.093 1.00 94.12 243 LEU A N 1
ATOM 1996 C CA . LEU A 1 243 ? -19.589 -0.564 24.179 1.00 94.12 243 LEU A CA 1
ATOM 1997 C C . LEU A 1 243 ? -19.114 -1.933 23.681 1.00 94.12 243 LEU A C 1
ATOM 1999 O O . LEU A 1 243 ? -18.270 -2.547 24.329 1.00 94.12 243 LEU A O 1
ATOM 2003 N N . TYR A 1 244 ? -19.601 -2.393 22.529 1.00 96.25 244 TYR A N 1
ATOM 2004 C CA . TYR A 1 244 ? -19.161 -3.645 21.915 1.00 96.25 244 TYR A CA 1
ATOM 2005 C C . TYR A 1 244 ? -17.688 -3.597 21.481 1.00 96.25 244 TYR A C 1
ATOM 2007 O O . TYR A 1 244 ? -16.919 -4.524 21.743 1.00 96.25 244 TYR A O 1
ATOM 2015 N N . TYR A 1 245 ? -17.274 -2.507 20.832 1.00 95.75 245 TYR A N 1
ATOM 2016 C CA . TYR A 1 245 ? -15.937 -2.402 20.249 1.00 95.75 245 TYR A CA 1
ATOM 2017 C C . TYR A 1 245 ? -14.824 -2.119 21.260 1.00 95.75 245 TYR A C 1
ATOM 2019 O O . TYR A 1 245 ? -13.671 -2.467 20.987 1.00 95.75 245 TYR A O 1
ATOM 2027 N N . ARG A 1 246 ? -15.161 -1.584 22.437 1.00 93.50 246 ARG A N 1
ATOM 2028 C CA . ARG A 1 246 ? -14.241 -1.374 23.563 1.00 93.50 246 ARG A CA 1
ATOM 2029 C C . ARG A 1 246 ? -13.392 -2.603 23.897 1.00 93.50 246 ARG A C 1
ATOM 2031 O O . ARG A 1 246 ? -13.765 -3.753 23.634 1.00 93.50 246 ARG A O 1
ATOM 2038 N N . LYS A 1 247 ? -12.228 -2.363 24.499 1.00 88.94 247 LYS A N 1
ATOM 2039 C CA . LYS A 1 247 ? -11.260 -3.409 24.854 1.00 88.94 247 LYS A CA 1
ATOM 2040 C C . LYS A 1 247 ? -11.828 -4.394 25.879 1.00 88.94 247 LYS A C 1
ATOM 2042 O O . LYS A 1 247 ? -11.594 -5.594 25.769 1.00 88.94 247 LYS A O 1
ATOM 2047 N N . GLU A 1 248 ? -12.620 -3.900 26.826 1.00 89.62 248 GLU A N 1
ATOM 2048 C CA . GLU A 1 248 ? -13.199 -4.670 27.935 1.00 89.62 248 GLU A CA 1
ATOM 2049 C C . GLU A 1 248 ? -14.200 -5.737 27.450 1.00 89.62 248 GLU A C 1
ATOM 2051 O O . GLU A 1 248 ? -14.357 -6.792 28.064 1.00 89.62 248 GLU A O 1
ATOM 2056 N N . SER A 1 249 ? -14.818 -5.508 26.292 1.00 89.19 249 SER A N 1
ATOM 2057 C CA . SER A 1 249 ? -15.815 -6.387 25.672 1.00 89.19 249 SER A CA 1
ATOM 2058 C C . SER A 1 249 ? -15.201 -7.496 24.808 1.00 89.19 249 SER A C 1
ATOM 2060 O O . SER A 1 249 ? -15.873 -8.053 23.944 1.00 89.19 249 SER A O 1
ATOM 2062 N N . HIS A 1 250 ? -13.917 -7.830 24.998 1.00 85.00 250 HIS A N 1
ATOM 2063 C CA . HIS A 1 250 ? -13.194 -8.764 24.125 1.00 85.00 250 HIS A CA 1
ATOM 2064 C C . HIS A 1 250 ? -13.887 -10.128 23.972 1.00 85.00 250 HIS A C 1
ATOM 2066 O O . HIS A 1 250 ? -13.996 -10.632 22.860 1.00 85.00 250 HIS A O 1
ATOM 2072 N N . HIS A 1 251 ? -14.405 -10.695 25.064 1.00 89.06 251 HIS A N 1
ATOM 2073 C CA . HIS A 1 251 ? -15.086 -11.994 25.062 1.00 89.06 251 HIS A CA 1
ATOM 2074 C C . HIS A 1 251 ? -16.342 -12.017 24.171 1.00 89.06 251 HIS A C 1
ATOM 2076 O O . HIS A 1 251 ? -16.624 -13.038 23.549 1.00 89.06 251 HIS A O 1
ATOM 2082 N N . LEU A 1 252 ? -17.061 -10.894 24.048 1.00 92.88 252 LEU A N 1
ATOM 2083 C CA . LEU A 1 252 ? -18.266 -10.806 23.214 1.00 92.88 252 LEU A CA 1
ATOM 2084 C C . LEU A 1 252 ? -17.946 -11.003 21.731 1.00 92.88 252 LEU A C 1
ATOM 2086 O O . LEU A 1 252 ? -18.729 -11.622 21.018 1.00 92.88 252 LEU A O 1
ATOM 2090 N N . LYS A 1 253 ? -16.770 -10.546 21.289 1.00 92.56 253 LYS A N 1
ATOM 2091 C CA . LYS A 1 253 ? -16.333 -10.549 19.882 1.00 92.56 253 LYS A CA 1
ATOM 2092 C C . LYS A 1 253 ? -16.094 -11.963 19.328 1.00 92.56 253 LYS A C 1
ATOM 2094 O O . LYS A 1 253 ? -16.013 -12.148 18.115 1.00 92.56 253 LYS A O 1
ATOM 2099 N N . HIS A 1 254 ? -15.997 -12.955 20.217 1.00 92.44 254 HIS A N 1
ATOM 2100 C CA . HIS A 1 254 ? -15.874 -14.380 19.883 1.00 92.44 254 HIS A CA 1
ATOM 2101 C C . HIS A 1 254 ? -17.226 -15.063 19.670 1.00 92.44 254 HIS A C 1
ATOM 2103 O O . HIS A 1 254 ? -17.286 -16.112 19.040 1.00 92.44 254 HIS A O 1
ATOM 2109 N N . VAL A 1 255 ? -18.313 -14.497 20.201 1.00 94.31 255 VAL A N 1
ATOM 2110 C CA . VAL A 1 255 ? -19.622 -15.173 20.282 1.00 94.31 255 VAL A CA 1
ATOM 2111 C C . VAL A 1 255 ? -20.707 -14.427 19.510 1.00 94.31 255 VAL A C 1
ATOM 2113 O O . VAL A 1 255 ? -21.629 -15.047 18.973 1.00 94.31 255 VAL A O 1
ATOM 2116 N N . LEU A 1 256 ? -20.593 -13.103 19.428 1.00 96.06 256 LEU A N 1
ATOM 2117 C CA . LEU A 1 256 ? -21.551 -12.216 18.784 1.00 96.06 256 LEU A CA 1
ATOM 2118 C C . LEU A 1 256 ? -20.851 -11.348 17.743 1.00 96.06 256 LEU A C 1
ATOM 2120 O O . LEU A 1 256 ? -19.688 -10.989 17.912 1.00 96.06 256 LEU A O 1
ATOM 2124 N N . THR A 1 257 ? -21.568 -11.001 16.679 1.00 96.62 257 THR A N 1
ATOM 2125 C CA . THR A 1 257 ? -21.203 -9.867 15.825 1.00 96.62 257 THR A CA 1
ATOM 2126 C C . THR A 1 257 ? -21.612 -8.558 16.501 1.00 96.62 257 THR A C 1
ATOM 2128 O O . THR A 1 257 ? -22.436 -8.548 17.425 1.00 96.62 257 THR A O 1
ATOM 2131 N N . ALA A 1 258 ? -21.070 -7.431 16.030 1.00 95.31 258 ALA A N 1
ATOM 2132 C CA . ALA A 1 258 ? -21.478 -6.125 16.539 1.00 95.31 258 ALA A CA 1
ATOM 2133 C C . ALA A 1 258 ? -22.988 -5.897 16.374 1.00 95.31 258 ALA A C 1
ATOM 2135 O O . ALA A 1 258 ? -23.660 -5.467 17.311 1.00 95.31 258 ALA A O 1
ATOM 2136 N N . ASP A 1 259 ? -23.528 -6.249 15.207 1.00 94.88 259 ASP A N 1
ATOM 2137 C CA . ASP A 1 259 ? -24.939 -6.058 14.880 1.00 94.88 259 ASP A CA 1
ATOM 2138 C C . ASP A 1 259 ? -25.847 -6.935 15.763 1.00 94.88 259 ASP A C 1
ATOM 2140 O O . ASP A 1 259 ? -26.866 -6.456 16.259 1.00 94.88 259 ASP A O 1
ATOM 2144 N N . GLU A 1 260 ? -25.471 -8.193 16.032 1.00 96.44 260 GLU A N 1
ATOM 2145 C CA . GLU A 1 260 ? -26.218 -9.077 16.941 1.00 96.44 260 GLU A CA 1
ATOM 2146 C C . GLU A 1 260 ? -26.291 -8.501 18.361 1.00 96.44 260 GLU A C 1
ATOM 2148 O O . GLU A 1 260 ? -27.375 -8.424 18.947 1.00 96.44 260 GLU A O 1
ATOM 2153 N N . TYR A 1 261 ? -25.150 -8.060 18.902 1.00 95.81 261 TYR A N 1
ATOM 2154 C CA . TYR A 1 261 ? -25.090 -7.448 20.229 1.00 95.81 261 TYR A CA 1
ATOM 2155 C C . TYR A 1 261 ? -25.941 -6.177 20.294 1.00 95.81 261 TYR A C 1
ATOM 2157 O O . TYR A 1 261 ? -26.767 -6.011 21.195 1.00 95.81 261 TYR A O 1
ATOM 2165 N N . VAL A 1 262 ? -25.770 -5.279 19.324 1.00 94.62 262 VAL A N 1
ATOM 2166 C CA . VAL A 1 262 ? -26.462 -3.991 19.312 1.00 94.62 262 VAL A CA 1
ATOM 2167 C C . VAL A 1 262 ? -27.968 -4.167 19.151 1.00 94.62 262 VAL A C 1
ATOM 2169 O O . VAL A 1 262 ? -28.725 -3.538 19.891 1.00 94.62 262 VAL A O 1
ATOM 2172 N N . ASN A 1 263 ? -28.419 -5.055 18.264 1.00 94.19 263 ASN A N 1
ATOM 2173 C CA . ASN A 1 263 ? -29.842 -5.344 18.090 1.00 94.19 263 ASN A CA 1
ATOM 2174 C C . ASN A 1 263 ? -30.470 -5.886 19.381 1.00 94.19 263 ASN A C 1
ATOM 2176 O O . ASN A 1 263 ? -31.567 -5.467 19.758 1.00 94.19 263 ASN A O 1
ATOM 2180 N N . ALA A 1 264 ? -29.771 -6.767 20.102 1.00 94.19 264 ALA A N 1
ATOM 2181 C CA . ALA A 1 264 ? -30.244 -7.272 21.388 1.00 94.19 264 ALA A CA 1
ATOM 2182 C C . ALA A 1 264 ? -30.383 -6.149 22.434 1.00 94.19 264 ALA A C 1
ATOM 2184 O O . ALA A 1 264 ? -31.416 -6.051 23.102 1.00 94.19 264 ALA A O 1
ATOM 2185 N N . MET A 1 265 ? -29.384 -5.266 22.537 1.00 94.56 265 MET A N 1
ATOM 2186 C CA . MET A 1 265 ? -29.383 -4.156 23.497 1.00 94.56 265 MET A CA 1
ATOM 2187 C C . MET A 1 265 ? -30.447 -3.098 23.186 1.00 94.56 265 MET A C 1
ATOM 2189 O O . MET A 1 265 ? -31.144 -2.637 24.093 1.00 94.56 265 MET A O 1
ATOM 2193 N N . VAL A 1 266 ? -30.619 -2.744 21.909 1.00 91.94 266 VAL A N 1
ATOM 2194 C CA . VAL A 1 266 ? -31.668 -1.817 21.461 1.00 91.94 266 VAL A CA 1
ATOM 2195 C C . VAL A 1 266 ? -33.052 -2.387 21.770 1.00 91.94 266 VAL A C 1
ATOM 2197 O O . VAL A 1 266 ? -33.872 -1.700 22.375 1.00 91.94 266 VAL A O 1
ATOM 2200 N N . ASN A 1 267 ? -33.297 -3.661 21.449 1.00 91.50 267 ASN A N 1
ATOM 2201 C CA . ASN A 1 267 ? -34.576 -4.312 21.734 1.00 91.50 267 ASN A CA 1
ATOM 2202 C C . ASN A 1 267 ? -34.879 -4.382 23.236 1.00 91.50 267 ASN A C 1
ATOM 2204 O O . ASN A 1 267 ? -36.015 -4.143 23.647 1.00 91.50 267 ASN A O 1
ATOM 2208 N N . ALA A 1 268 ? -33.880 -4.679 24.071 1.00 91.56 268 ALA A N 1
ATOM 2209 C CA . ALA A 1 268 ? -34.047 -4.685 25.523 1.00 91.56 268 ALA A CA 1
ATOM 2210 C C . ALA A 1 268 ? -34.391 -3.286 26.070 1.00 91.56 268 ALA A C 1
ATOM 2212 O O . ALA A 1 268 ? -35.273 -3.146 26.924 1.00 91.56 268 ALA A O 1
ATOM 2213 N N . LYS A 1 269 ? -33.737 -2.241 25.545 1.00 89.62 269 LYS A N 1
ATOM 2214 C CA . LYS A 1 269 ? -34.011 -0.853 25.929 1.00 89.62 269 LYS A CA 1
ATOM 2215 C C . LYS A 1 269 ? -35.404 -0.400 25.499 1.00 89.62 269 LYS A C 1
ATOM 2217 O O . LYS A 1 269 ? -36.118 0.137 26.341 1.00 89.62 269 LYS A O 1
ATOM 2222 N N . ASN A 1 270 ? -35.815 -0.692 24.264 1.00 88.81 270 ASN A N 1
ATOM 2223 C CA . ASN A 1 270 ? -37.165 -0.403 23.773 1.00 88.81 270 ASN A CA 1
ATOM 2224 C C . ASN A 1 270 ? -38.232 -1.055 24.656 1.00 88.81 270 ASN A C 1
ATOM 2226 O O . ASN A 1 270 ? -39.086 -0.354 25.176 1.00 88.81 270 ASN A O 1
ATOM 2230 N N . ARG A 1 271 ? -38.113 -2.356 24.962 1.00 90.00 271 ARG A N 1
ATOM 2231 C CA . ARG A 1 271 ? -39.061 -3.045 25.864 1.00 90.00 271 ARG A CA 1
ATOM 2232 C C . ARG A 1 271 ? -39.169 -2.380 27.239 1.00 90.00 271 ARG A C 1
ATOM 2234 O O . ARG A 1 271 ? -40.246 -2.343 27.828 1.00 90.00 271 ARG A O 1
ATOM 2241 N N . THR A 1 272 ? -38.052 -1.878 27.765 1.00 89.94 272 THR A N 1
ATOM 2242 C CA . THR A 1 272 ? -38.031 -1.169 29.052 1.00 89.94 272 THR A CA 1
ATOM 2243 C C . THR A 1 272 ? -38.722 0.192 28.949 1.00 89.94 272 THR A C 1
ATOM 2245 O O . THR A 1 272 ? -39.502 0.543 29.830 1.00 89.94 272 THR A O 1
ATOM 2248 N N . GLN A 1 273 ? -38.467 0.942 27.873 1.00 88.94 273 GLN A N 1
ATOM 2249 C CA . GLN A 1 273 ? -39.110 2.233 27.609 1.00 88.94 273 GLN A CA 1
ATOM 2250 C C . GLN A 1 273 ? -40.616 2.084 27.366 1.00 88.94 273 GLN A C 1
ATOM 2252 O O . GLN A 1 273 ? -41.391 2.829 27.957 1.00 88.94 273 GLN A O 1
ATOM 2257 N N . ASP A 1 274 ? -41.028 1.082 26.587 1.00 89.06 274 ASP A N 1
ATOM 2258 C CA . ASP A 1 274 ? -42.434 0.755 26.350 1.00 89.06 274 ASP A CA 1
ATOM 2259 C C . ASP A 1 274 ? -43.136 0.469 27.676 1.00 89.06 274 ASP A C 1
ATOM 2261 O O . ASP A 1 274 ? -44.157 1.079 27.977 1.00 89.06 274 ASP A O 1
ATOM 2265 N N . LYS A 1 275 ? -42.556 -0.387 28.530 1.00 90.25 275 LYS A N 1
ATOM 2266 C CA . LYS A 1 275 ? -43.128 -0.687 29.849 1.00 90.25 275 LYS A CA 1
ATOM 2267 C C . LYS A 1 275 ? -43.271 0.564 30.721 1.00 90.25 275 LYS A C 1
ATOM 2269 O O . LYS A 1 275 ? -44.304 0.720 31.363 1.00 90.25 275 LYS A O 1
ATOM 2274 N N . LEU A 1 276 ? -42.264 1.440 30.738 1.00 89.12 276 LEU A N 1
ATOM 2275 C CA . LEU A 1 276 ? -42.304 2.699 31.491 1.00 89.12 276 LEU A CA 1
ATOM 2276 C C . LEU A 1 276 ? -43.362 3.675 30.964 1.00 89.12 276 LEU A C 1
ATOM 2278 O O . LEU A 1 276 ? -43.854 4.476 31.741 1.00 89.12 276 LEU A O 1
ATOM 2282 N N . SER A 1 277 ? -43.732 3.614 29.681 1.00 90.06 277 SER A N 1
ATOM 2283 C CA . SER A 1 277 ? -44.792 4.471 29.127 1.00 90.06 277 SER A CA 1
ATOM 2284 C C . SER A 1 277 ? -46.202 4.109 29.618 1.00 90.06 277 SER A C 1
ATOM 2286 O O . SER A 1 277 ? -47.112 4.926 29.507 1.00 90.06 277 SER A O 1
ATOM 2288 N N . TYR A 1 278 ? -46.372 2.901 30.169 1.00 85.44 278 TYR A N 1
ATOM 2289 C CA . TYR A 1 278 ? -47.627 2.412 30.750 1.00 85.44 278 TYR A CA 1
ATOM 2290 C C . TYR A 1 278 ? -47.651 2.453 32.288 1.00 85.44 278 TYR A C 1
ATOM 2292 O O . TYR A 1 278 ? -48.645 2.023 32.877 1.00 85.44 278 TYR A O 1
ATOM 2300 N N . MET A 1 279 ? -46.571 2.908 32.936 1.00 77.75 279 MET A N 1
ATOM 2301 C CA . MET A 1 279 ? -46.482 3.096 34.392 1.00 77.75 279 MET A CA 1
ATOM 2302 C C . MET A 1 279 ? -46.615 4.572 34.746 1.00 77.75 279 MET A C 1
ATOM 2304 O O . MET A 1 279 ? -47.302 4.851 35.751 1.00 77.75 279 MET A O 1
#